Protein AF-A0A6A6JZ37-F1 (afdb_monomer)

Radius of gyration: 22.71 Å; Cα contacts (8 Å, |Δi|>4): 434; chains: 1; bounding box: 53×57×59 Å

Structure (mmCIF, N/CA/C/O backbone):
data_AF-A0A6A6JZ37-F1
#
_entry.id   AF-A0A6A6JZ37-F1
#
loop_
_atom_site.group_PDB
_atom_site.id
_atom_site.type_symbol
_atom_site.label_atom_id
_atom_site.label_alt_id
_atom_site.label_comp_id
_atom_site.label_asym_id
_atom_site.label_entity_id
_atom_site.label_seq_id
_atom_site.pdbx_PDB_ins_code
_atom_site.Cartn_x
_atom_site.Cartn_y
_atom_site.Cartn_z
_atom_site.occupancy
_atom_site.B_iso_or_equiv
_atom_site.auth_seq_id
_atom_site.auth_comp_id
_atom_site.auth_asym_id
_atom_site.auth_atom_id
_atom_site.pdbx_PDB_model_num
ATOM 1 N N . MET A 1 1 ? -9.256 -9.646 25.048 1.00 57.84 1 MET A N 1
ATOM 2 C CA . MET A 1 1 ? -8.822 -10.450 23.879 1.00 57.84 1 MET A CA 1
ATOM 3 C C . MET A 1 1 ? -9.072 -9.602 22.638 1.00 57.84 1 MET A C 1
ATOM 5 O O . MET A 1 1 ? -10.093 -8.925 22.625 1.00 57.84 1 MET A O 1
ATOM 9 N N . ARG A 1 2 ? -8.142 -9.541 21.674 1.00 67.38 2 ARG A N 1
ATOM 10 C CA . ARG A 1 2 ? -8.333 -8.765 20.433 1.00 67.38 2 ARG A CA 1
ATOM 11 C C . ARG A 1 2 ? -8.770 -9.681 19.294 1.00 67.38 2 ARG A C 1
ATOM 13 O O . ARG A 1 2 ? -8.285 -10.811 19.203 1.00 67.38 2 ARG A O 1
ATOM 20 N N . GLU A 1 3 ? -9.662 -9.187 18.454 1.00 76.19 3 GLU A N 1
ATOM 21 C CA . GLU A 1 3 ? -10.299 -9.925 17.363 1.00 76.19 3 GLU A CA 1
ATOM 22 C C . GLU A 1 3 ? -9.736 -9.467 16.017 1.00 76.19 3 GLU A C 1
ATOM 24 O O . GLU A 1 3 ? -9.257 -8.340 15.907 1.00 76.19 3 GLU A O 1
ATOM 29 N N . VAL A 1 4 ? -9.728 -10.363 15.028 1.00 66.69 4 VAL A N 1
ATOM 30 C CA . VAL A 1 4 ? -9.402 -10.039 13.633 1.00 66.69 4 VAL A CA 1
ATOM 31 C C . VAL A 1 4 ? -10.708 -10.034 12.864 1.00 66.69 4 VAL A C 1
ATOM 33 O O . VAL A 1 4 ? -11.404 -11.052 12.847 1.00 66.69 4 VAL A O 1
ATOM 36 N N . GLU A 1 5 ? -11.024 -8.913 12.237 1.00 75.50 5 GLU A N 1
ATOM 37 C CA . GLU A 1 5 ? -12.243 -8.729 11.463 1.00 75.50 5 GLU A CA 1
ATOM 38 C C . GLU A 1 5 ? -11.905 -8.364 10.014 1.00 75.50 5 GLU A C 1
ATOM 40 O O . GLU A 1 5 ? -10.925 -7.667 9.742 1.00 75.50 5 GLU A O 1
ATOM 45 N N . VAL A 1 6 ? -12.699 -8.900 9.088 1.00 64.31 6 VAL A N 1
ATOM 46 C CA . VAL A 1 6 ? -12.564 -8.742 7.638 1.00 64.31 6 VAL A CA 1
ATOM 47 C C . VAL A 1 6 ? -13.911 -8.336 7.077 1.00 64.31 6 VAL A C 1
ATOM 49 O O . VAL A 1 6 ? -14.933 -8.961 7.382 1.00 64.31 6 VAL A O 1
ATOM 52 N N . GLU A 1 7 ? -13.925 -7.294 6.261 1.00 70.56 7 GLU A N 1
ATOM 53 C CA . GLU A 1 7 ? -15.127 -6.898 5.539 1.00 70.56 7 GLU A CA 1
ATOM 54 C C . GLU A 1 7 ? -15.265 -7.632 4.202 1.00 70.56 7 GLU A C 1
ATOM 56 O O . GLU A 1 7 ? -14.286 -8.087 3.615 1.00 70.56 7 GLU A O 1
ATOM 61 N N . LYS A 1 8 ? -16.510 -7.792 3.749 1.00 51.22 8 LYS A N 1
ATOM 62 C CA . LYS A 1 8 ? -16.832 -8.304 2.428 1.00 51.22 8 LYS A CA 1
ATOM 63 C C . LYS A 1 8 ? -18.052 -7.607 1.825 1.00 51.22 8 LYS A C 1
ATOM 65 O O . LYS A 1 8 ? -19.124 -7.563 2.438 1.00 51.22 8 LYS A O 1
ATOM 70 N N . LEU A 1 9 ? -17.926 -7.251 0.548 1.00 41.34 9 LEU A N 1
ATOM 71 C CA . LEU A 1 9 ? -19.006 -6.742 -0.299 1.00 41.34 9 LEU A CA 1
ATOM 72 C C . LEU A 1 9 ? -20.208 -7.702 -0.409 1.00 41.34 9 LEU A C 1
ATOM 74 O O . LEU A 1 9 ? -20.064 -8.915 -0.621 1.00 41.34 9 LEU A O 1
ATOM 78 N N . LYS A 1 10 ? -21.419 -7.133 -0.372 1.00 42.97 10 LYS A N 1
ATOM 79 C CA . LYS A 1 10 ? -22.580 -7.690 -1.081 1.00 42.97 10 LYS A CA 1
ATOM 80 C C . LYS A 1 10 ? -22.538 -7.161 -2.510 1.00 42.97 10 LYS A C 1
ATOM 82 O O . LYS A 1 10 ? -22.498 -5.952 -2.692 1.00 42.97 10 LYS A O 1
ATOM 87 N N . VAL A 1 11 ? -22.585 -8.043 -3.506 1.00 42.50 11 VAL A N 1
ATOM 88 C CA . VAL A 1 11 ? -22.815 -7.612 -4.892 1.00 42.50 11 VAL A CA 1
ATOM 89 C C . VAL A 1 11 ? -24.128 -6.812 -4.913 1.00 42.50 11 VAL A C 1
ATOM 91 O O . VAL A 1 11 ? -25.108 -7.287 -4.327 1.00 42.50 11 VAL A O 1
ATOM 94 N N . PRO A 1 12 ? -24.177 -5.606 -5.506 1.00 39.94 12 PRO A N 1
ATOM 95 C CA . PRO A 1 12 ? -25.428 -4.873 -5.646 1.00 39.94 12 PRO A CA 1
ATOM 96 C C . PRO A 1 12 ? -26.475 -5.756 -6.337 1.00 39.94 12 PRO A C 1
ATOM 98 O O . PRO A 1 12 ? -26.189 -6.355 -7.375 1.00 39.94 12 PRO A O 1
ATOM 101 N N . ASN A 1 13 ? -27.689 -5.830 -5.779 1.00 40.38 13 ASN A N 1
ATOM 102 C CA . ASN A 1 13 ? -28.804 -6.622 -6.331 1.00 40.38 13 ASN A CA 1
ATOM 103 C C . ASN A 1 13 ? -29.207 -6.199 -7.759 1.00 40.38 13 ASN A C 1
ATOM 105 O O . ASN A 1 13 ? -29.963 -6.907 -8.422 1.00 40.38 13 ASN A O 1
ATOM 109 N N . ASP A 1 14 ? -28.690 -5.067 -8.231 1.00 39.25 14 ASP A N 1
ATOM 110 C CA . ASP A 1 14 ? -29.073 -4.422 -9.481 1.00 39.25 14 ASP A CA 1
ATOM 111 C C . ASP A 1 14 ? -28.294 -4.977 -10.690 1.00 39.25 14 ASP A C 1
ATOM 113 O O . ASP A 1 14 ? -28.630 -4.672 -11.832 1.00 39.25 14 ASP A O 1
ATOM 117 N N . MET A 1 15 ? -27.304 -5.856 -10.473 1.00 42.44 15 MET A N 1
ATOM 118 C CA . MET A 1 15 ? -26.651 -6.630 -11.541 1.00 42.44 15 MET A CA 1
ATOM 119 C C . MET A 1 15 ? -27.373 -7.958 -11.826 1.00 42.44 15 MET A C 1
ATOM 121 O O . MET A 1 15 ? -26.751 -9.006 -12.005 1.00 42.44 15 MET A O 1
ATOM 125 N N . GLN A 1 16 ? -28.708 -7.931 -11.908 1.00 38.06 16 GLN A N 1
ATOM 126 C CA . GLN A 1 16 ? -29.446 -9.001 -12.578 1.00 38.06 16 GLN A CA 1
ATOM 127 C C . GLN A 1 16 ? -29.139 -8.946 -14.078 1.00 38.06 16 GLN A C 1
ATOM 129 O O . GLN A 1 16 ? -29.704 -8.137 -14.805 1.00 38.06 16 GLN A O 1
ATOM 134 N N . HIS A 1 17 ? -28.230 -9.818 -14.519 1.00 40.81 17 HIS A N 1
ATOM 135 C CA . HIS A 1 17 ? -28.079 -10.284 -15.900 1.00 40.81 17 HIS A CA 1
ATOM 136 C C . HIS A 1 17 ? -28.282 -9.225 -17.001 1.00 40.81 17 HIS A C 1
ATOM 138 O O . HIS A 1 17 ? -28.998 -9.471 -17.970 1.00 40.81 17 HIS A O 1
ATOM 144 N N . SER A 1 18 ? -27.618 -8.068 -16.928 1.00 37.25 18 SER A N 1
ATOM 145 C CA . SER A 1 18 ? -27.309 -7.375 -18.179 1.00 37.25 18 SER A CA 1
ATOM 146 C C . SER A 1 18 ? -26.158 -8.149 -18.803 1.00 37.25 18 SER A C 1
ATOM 148 O O . SER A 1 18 ? -25.105 -8.267 -18.183 1.00 37.25 18 SER A O 1
ATOM 150 N N . SER A 1 19 ? -26.364 -8.722 -19.983 1.00 39.84 19 SER A N 1
ATOM 151 C CA . SER A 1 19 ? -25.312 -9.303 -20.811 1.00 39.84 19 SER A CA 1
ATOM 152 C C . SER A 1 19 ? -24.239 -8.245 -21.083 1.00 39.84 19 SER A C 1
ATOM 154 O O . SER A 1 19 ? -24.321 -7.513 -22.069 1.00 39.84 19 SER A O 1
ATOM 156 N N . THR A 1 20 ? -23.269 -8.110 -20.182 1.00 43.34 20 THR A N 1
ATOM 157 C CA . THR A 1 20 ? -22.112 -7.241 -20.353 1.00 43.34 20 THR A CA 1
ATOM 158 C C . THR A 1 20 ? -21.268 -7.885 -21.438 1.00 43.34 20 THR A C 1
ATOM 160 O O . THR A 1 20 ? -20.544 -8.850 -21.199 1.00 43.34 20 THR A O 1
ATOM 163 N N . SER A 1 21 ? -21.414 -7.400 -22.670 1.00 43.22 21 SER A N 1
ATOM 164 C CA . SER A 1 21 ? -20.459 -7.695 -23.726 1.00 43.22 21 SER A CA 1
ATOM 165 C C . SER A 1 21 ? -19.085 -7.290 -23.209 1.00 43.22 21 SER A C 1
ATOM 167 O O . SER A 1 21 ? -18.846 -6.118 -22.915 1.00 43.22 21 SER A O 1
ATOM 169 N N . VAL A 1 22 ? -18.189 -8.266 -23.050 1.00 45.12 22 VAL A N 1
ATOM 170 C CA . VAL A 1 22 ? -16.785 -8.000 -22.740 1.00 45.12 22 VAL A CA 1
ATOM 171 C C . VAL A 1 22 ? -16.208 -7.294 -23.961 1.00 45.12 22 VAL A C 1
ATOM 173 O O . VAL A 1 22 ? -15.799 -7.927 -24.932 1.00 45.12 22 VAL A O 1
ATOM 176 N N . HIS A 1 23 ? -16.251 -5.965 -23.958 1.00 51.94 23 HIS A N 1
ATOM 177 C CA . HIS A 1 23 ? -15.556 -5.175 -24.955 1.00 51.94 23 HIS A CA 1
ATOM 178 C C . HIS A 1 23 ? -14.063 -5.296 -24.674 1.00 51.94 23 HIS A C 1
ATOM 180 O O . HIS A 1 23 ? -13.545 -4.769 -23.694 1.00 51.94 23 HIS A O 1
ATOM 186 N N . THR A 1 24 ? -13.371 -6.041 -25.527 1.00 49.97 24 THR A N 1
ATOM 187 C CA . THR A 1 24 ? -11.913 -6.060 -25.550 1.00 49.97 24 THR A CA 1
ATOM 188 C C . THR A 1 24 ? -11.423 -4.783 -26.219 1.00 49.97 24 THR A C 1
ATOM 190 O O . THR A 1 24 ? -11.830 -4.486 -27.343 1.00 49.97 24 THR A O 1
ATOM 193 N N . TYR A 1 25 ? -10.532 -4.053 -25.554 1.00 64.56 25 TYR A N 1
ATOM 194 C CA . TYR A 1 25 ? -9.876 -2.866 -26.099 1.00 64.56 25 TYR A CA 1
ATOM 195 C C . TYR A 1 25 ? -8.435 -3.234 -26.472 1.00 64.56 25 TYR A C 1
ATOM 197 O O . TYR A 1 25 ? -7.564 -3.231 -25.600 1.00 64.56 25 TYR A O 1
ATOM 205 N N . PRO A 1 26 ? -8.164 -3.640 -27.726 1.00 60.09 26 PRO A N 1
ATOM 206 C CA . PRO A 1 26 ? -6.815 -4.010 -28.128 1.00 60.09 26 PRO A CA 1
ATOM 207 C C . PRO A 1 26 ? -5.892 -2.790 -28.053 1.00 60.09 26 PRO A C 1
ATOM 209 O O . PRO A 1 26 ? -6.179 -1.747 -28.636 1.00 60.09 26 PRO A O 1
ATOM 212 N N . ILE A 1 27 ? -4.762 -2.936 -27.362 1.00 63.00 27 ILE A N 1
ATOM 213 C CA . ILE A 1 27 ? -3.668 -1.965 -27.428 1.00 63.00 27 ILE A CA 1
ATOM 214 C C . ILE A 1 27 ? -2.913 -2.240 -28.731 1.00 63.00 27 ILE A C 1
ATOM 216 O O . ILE A 1 27 ? -2.228 -3.256 -28.859 1.00 63.00 27 ILE A O 1
ATOM 220 N N . THR A 1 28 ? -3.080 -1.365 -29.719 1.00 61.44 28 THR A N 1
ATOM 221 C CA . THR A 1 28 ? -2.408 -1.466 -31.019 1.00 61.44 28 THR A CA 1
ATOM 222 C C . THR A 1 28 ? -1.049 -0.776 -30.982 1.00 61.44 28 THR A C 1
ATOM 224 O O . THR A 1 28 ? -0.870 0.225 -30.297 1.00 61.44 28 THR A O 1
ATOM 227 N N . THR A 1 29 ? -0.093 -1.263 -31.772 1.00 57.53 29 THR A N 1
ATOM 228 C CA . THR A 1 29 ? 1.190 -0.573 -32.006 1.00 57.53 29 THR A CA 1
ATOM 229 C C . THR A 1 29 ? 1.086 0.540 -33.051 1.00 57.53 29 THR A C 1
ATOM 231 O O . THR A 1 29 ? 2.087 1.176 -33.368 1.00 57.53 29 THR A O 1
ATOM 234 N N . GLU A 1 30 ? -0.098 0.749 -33.629 1.00 60.38 30 GLU A N 1
ATOM 235 C CA . GLU A 1 30 ? -0.353 1.846 -34.557 1.00 60.38 30 GLU A CA 1
ATOM 236 C C . GLU A 1 30 ? -0.380 3.175 -33.799 1.00 60.38 30 GLU A C 1
ATOM 238 O O . GLU A 1 30 ? -1.055 3.321 -32.780 1.00 60.38 30 GLU A O 1
ATOM 243 N N . THR A 1 31 ? 0.372 4.152 -34.299 1.00 56.28 31 THR A N 1
ATOM 244 C CA . THR A 1 31 ? 0.391 5.512 -33.763 1.00 56.28 31 THR A CA 1
ATOM 245 C C . THR A 1 31 ? -0.964 6.180 -33.978 1.00 56.28 31 THR A C 1
ATOM 247 O O . THR A 1 31 ? -1.396 6.369 -35.114 1.00 56.28 31 THR A O 1
ATOM 250 N N . SER A 1 32 ? -1.616 6.558 -32.877 1.00 63.09 32 SER A N 1
ATOM 251 C CA . SER A 1 32 ? -2.786 7.440 -32.870 1.00 63.09 32 SER A CA 1
ATOM 252 C C . SER A 1 32 ? -2.470 8.770 -33.568 1.00 63.09 32 SER A C 1
ATOM 254 O O . SER A 1 32 ? -1.401 9.339 -33.368 1.00 63.09 32 SER A O 1
ATOM 256 N N . ASN A 1 33 ? -3.426 9.299 -34.341 1.00 65.62 33 ASN A N 1
ATOM 257 C CA . ASN A 1 33 ? -3.343 10.648 -34.921 1.00 65.62 33 ASN A CA 1
ATOM 258 C C . ASN A 1 33 ? -3.549 11.775 -33.890 1.00 65.62 33 ASN A C 1
ATOM 260 O O . ASN A 1 33 ? -3.353 12.940 -34.225 1.00 65.62 33 ASN A O 1
ATOM 264 N N . MET A 1 34 ? -3.995 11.459 -32.671 1.00 68.44 34 MET A N 1
ATOM 265 C CA . MET A 1 34 ? -4.044 12.420 -31.564 1.00 68.44 34 MET A CA 1
ATOM 266 C C . MET A 1 34 ? -2.737 12.362 -30.780 1.00 68.44 34 MET A C 1
ATOM 268 O O . MET A 1 34 ? -2.334 11.275 -30.355 1.00 68.44 34 MET A O 1
ATOM 272 N N . ASP A 1 35 ? -2.120 13.526 -30.579 1.00 80.38 35 ASP A N 1
ATOM 273 C CA . ASP A 1 35 ? -0.995 13.694 -29.663 1.00 80.38 35 ASP A CA 1
ATOM 274 C C . ASP A 1 35 ? -1.447 13.652 -28.189 1.00 80.38 35 ASP A C 1
ATOM 276 O O . ASP A 1 35 ? -2.641 13.637 -27.866 1.00 80.38 35 ASP A O 1
ATOM 280 N N . GLU A 1 36 ? -0.469 13.568 -27.287 1.00 75.25 36 GLU A N 1
ATOM 281 C CA . GLU A 1 36 ? -0.684 13.461 -25.842 1.00 75.25 36 GLU A CA 1
ATOM 282 C C . GLU A 1 36 ? -1.518 14.624 -25.291 1.00 75.25 36 GLU A C 1
ATOM 284 O O . GLU A 1 36 ? -2.496 14.395 -24.578 1.00 75.25 36 GLU A O 1
ATOM 289 N N . PHE A 1 37 ? -1.189 15.859 -25.679 1.00 76.19 37 PHE A N 1
ATOM 290 C CA . PHE A 1 37 ? -1.890 17.058 -25.222 1.00 76.19 37 PHE A CA 1
ATOM 291 C C . PHE A 1 37 ? -3.363 17.039 -25.633 1.00 76.19 37 PHE A C 1
ATOM 293 O O . PHE A 1 37 ? -4.238 17.317 -24.813 1.00 76.19 37 PHE A O 1
ATOM 300 N N . ALA A 1 38 ? -3.669 16.629 -26.867 1.00 77.31 38 ALA A N 1
ATOM 301 C CA . ALA A 1 38 ? -5.044 16.463 -27.318 1.00 77.31 38 ALA A CA 1
ATOM 302 C C . ALA A 1 38 ? -5.797 15.393 -26.508 1.00 77.31 38 ALA A C 1
ATOM 304 O O . ALA A 1 38 ? -6.992 15.551 -26.241 1.00 77.31 38 ALA A O 1
ATOM 305 N N . CYS A 1 39 ? -5.120 14.320 -26.087 1.00 77.00 39 CYS A N 1
ATOM 306 C CA . CYS A 1 39 ? -5.716 13.291 -25.234 1.00 77.00 39 CYS A CA 1
ATOM 307 C C . CYS A 1 39 ? -5.990 13.813 -23.817 1.00 77.00 39 CYS A C 1
ATOM 309 O O . CYS A 1 39 ? -7.079 13.575 -23.285 1.00 77.00 39 CYS A O 1
ATOM 311 N N . ILE A 1 40 ? -5.045 14.557 -23.233 1.00 76.50 40 ILE A N 1
ATOM 312 C CA . ILE A 1 40 ? -5.200 15.189 -21.918 1.00 76.50 40 ILE A CA 1
ATOM 313 C C . ILE A 1 40 ? -6.388 16.149 -21.938 1.00 76.50 40 ILE A C 1
ATOM 315 O O . ILE A 1 40 ? -7.308 15.996 -21.136 1.00 76.50 40 ILE A O 1
ATOM 319 N N . GLU A 1 41 ? -6.424 17.081 -22.889 1.00 80.25 41 GLU A N 1
ATOM 320 C CA . GLU A 1 41 ? -7.497 18.073 -22.997 1.00 80.25 41 GLU A CA 1
ATOM 321 C C . GLU A 1 41 ? -8.872 17.428 -23.179 1.00 80.25 41 GLU A C 1
ATOM 323 O O . GLU A 1 41 ? -9.855 17.828 -22.552 1.00 80.25 41 GLU A O 1
ATOM 328 N N . ARG A 1 42 ? -8.954 16.400 -24.027 1.00 83.19 42 ARG A N 1
ATOM 329 C CA . ARG A 1 42 ? -10.234 15.792 -24.389 1.00 83.19 42 ARG A CA 1
ATOM 330 C C . ARG A 1 42 ? -10.775 14.829 -23.338 1.00 83.19 42 ARG A C 1
ATOM 332 O O . ARG A 1 42 ? -11.992 14.770 -23.165 1.00 83.19 42 ARG A O 1
ATOM 339 N N . TYR A 1 43 ? -9.911 14.048 -22.692 1.00 80.62 43 TYR A N 1
ATOM 340 C CA . TYR A 1 43 ? -10.335 12.917 -21.859 1.00 80.62 43 TYR A CA 1
ATOM 341 C C . TYR A 1 43 ? -9.926 13.035 -20.389 1.00 80.62 43 TYR A C 1
ATOM 343 O O . TYR A 1 43 ? -10.632 12.495 -19.540 1.00 80.62 43 TYR A O 1
ATOM 351 N N . ILE A 1 44 ? -8.836 13.741 -20.070 1.00 79.81 44 ILE A N 1
ATOM 352 C CA . ILE A 1 44 ? -8.299 13.821 -18.702 1.00 79.81 44 ILE A CA 1
ATOM 353 C C . ILE A 1 44 ? -8.720 15.116 -18.000 1.00 79.81 44 ILE A C 1
ATOM 355 O O . ILE A 1 44 ? -9.238 15.055 -16.886 1.00 79.81 44 ILE A O 1
ATOM 359 N N . ARG A 1 45 ? -8.586 16.284 -18.648 1.00 79.00 45 ARG A N 1
ATOM 360 C CA . ARG A 1 45 ? -8.965 17.591 -18.074 1.00 79.00 45 ARG A CA 1
ATOM 361 C C . ARG A 1 45 ? -10.421 17.626 -17.566 1.00 79.00 45 ARG A C 1
ATOM 363 O O . ARG A 1 45 ? -10.640 18.170 -16.484 1.00 79.00 45 ARG A O 1
ATOM 370 N N . PRO A 1 46 ? -11.418 16.994 -18.227 1.00 85.38 46 PRO A N 1
ATOM 371 C CA . PRO A 1 46 ? -12.791 16.937 -17.712 1.00 85.38 46 PRO A CA 1
ATOM 372 C C . PRO A 1 46 ? -12.974 16.169 -16.390 1.00 85.38 46 PRO A C 1
ATOM 374 O O . PRO A 1 46 ? -14.029 16.289 -15.770 1.00 85.38 46 PRO A O 1
ATOM 377 N N . LEU A 1 47 ? -11.986 15.381 -15.946 1.00 81.44 47 LEU A N 1
ATOM 378 C CA . LEU A 1 47 ? -12.034 14.665 -14.664 1.00 81.44 47 LEU A CA 1
ATOM 379 C C . LEU A 1 47 ? -11.742 15.584 -13.462 1.00 81.44 47 LEU A C 1
ATOM 381 O O . LEU A 1 47 ? -12.030 15.218 -12.319 1.00 81.44 47 LEU A O 1
ATOM 385 N N . MET A 1 48 ? -11.180 16.775 -13.700 1.00 78.56 48 MET A N 1
ATOM 386 C CA . MET A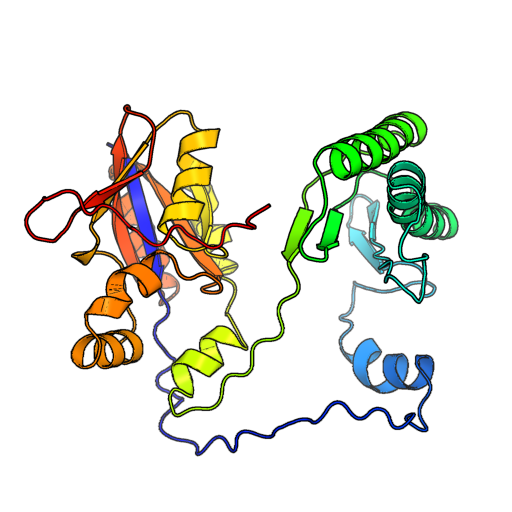 1 48 ? -10.822 17.734 -12.655 1.00 78.56 48 MET A CA 1
ATOM 387 C C . MET A 1 48 ? -12.073 18.349 -12.008 1.00 78.56 48 MET A C 1
ATOM 389 O O . MET A 1 48 ? -13.000 18.790 -12.688 1.00 78.56 48 MET A O 1
ATOM 393 N N . ARG A 1 49 ? -12.095 18.415 -10.670 1.00 70.88 49 ARG A N 1
ATOM 394 C CA . ARG A 1 49 ? -13.186 19.025 -9.888 1.00 70.88 49 ARG A CA 1
ATOM 395 C C . ARG A 1 49 ? -12.762 20.385 -9.335 1.00 70.88 49 ARG A C 1
ATOM 397 O O . ARG A 1 49 ? -11.608 20.580 -8.972 1.00 70.88 49 ARG A O 1
ATOM 404 N N . SER A 1 50 ? -13.710 21.313 -9.206 1.00 65.44 50 SER A N 1
ATOM 405 C CA . SER A 1 50 ? -13.472 22.653 -8.650 1.00 65.44 50 SER A CA 1
ATOM 406 C C . SER A 1 50 ? -12.765 22.606 -7.286 1.00 65.44 50 SER A C 1
ATOM 408 O O . SER A 1 50 ? -13.200 21.869 -6.402 1.00 65.44 50 SER A O 1
ATOM 410 N N . GLY A 1 51 ? -11.716 23.417 -7.106 1.00 58.66 51 GLY A N 1
ATOM 411 C CA . GLY A 1 51 ? -10.883 23.441 -5.890 1.00 58.66 51 GLY A CA 1
ATOM 412 C C . GLY A 1 51 ? -9.612 22.585 -5.973 1.00 58.66 51 GLY A C 1
ATOM 413 O O . GLY A 1 51 ? -8.740 22.716 -5.115 1.00 58.66 51 GLY A O 1
ATOM 414 N N . PHE A 1 52 ? -9.487 21.779 -7.030 1.00 59.88 52 PHE A N 1
ATOM 415 C CA . PHE A 1 52 ? -8.299 21.013 -7.393 1.00 59.88 52 PHE A CA 1
ATOM 416 C C . PHE A 1 52 ? -7.893 21.411 -8.814 1.00 59.88 52 PHE A C 1
ATOM 418 O O . PHE A 1 52 ? -8.727 21.400 -9.720 1.00 59.88 52 PHE A O 1
ATOM 425 N N . GLY A 1 53 ? -6.638 21.807 -9.019 1.00 59.50 53 GLY A N 1
ATOM 426 C CA . GLY A 1 53 ? -6.201 22.292 -10.327 1.00 59.50 53 GLY A CA 1
ATOM 427 C C . GLY A 1 53 ? -4.697 22.232 -10.527 1.00 59.50 53 GLY A C 1
ATOM 428 O O . GLY A 1 53 ? -3.947 22.437 -9.576 1.00 59.50 53 GLY A O 1
ATOM 429 N N . THR A 1 54 ? -4.262 21.974 -11.758 1.00 60.59 54 THR A N 1
ATOM 430 C CA . THR A 1 54 ? -2.920 22.339 -12.205 1.00 60.59 54 THR A CA 1
ATOM 431 C C . THR A 1 54 ? -2.961 23.834 -12.515 1.00 60.59 54 THR A C 1
ATOM 433 O O . THR A 1 54 ? -3.751 24.273 -13.347 1.00 60.59 54 THR A O 1
ATOM 436 N N . GLU A 1 55 ? -2.204 24.661 -11.785 1.00 53.62 55 GLU A N 1
ATOM 437 C CA . GLU A 1 55 ? -2.154 26.093 -12.126 1.00 53.62 55 GLU A CA 1
ATOM 438 C C . GLU A 1 55 ? -1.373 26.309 -13.434 1.00 53.62 55 GLU A C 1
ATOM 440 O O . GLU A 1 55 ? -1.697 27.256 -14.137 1.00 53.62 55 GLU A O 1
ATOM 445 N N . ASN A 1 56 ? -0.437 25.408 -13.790 1.00 55.34 56 ASN A N 1
ATOM 446 C CA . ASN A 1 56 ? 0.414 25.476 -14.991 1.00 55.34 56 ASN A CA 1
ATOM 447 C C . ASN A 1 56 ? 0.924 24.087 -15.477 1.00 55.34 56 ASN A C 1
ATOM 449 O O . ASN A 1 56 ? 2.083 23.963 -15.836 1.00 55.34 56 ASN A O 1
ATOM 453 N N . ASP A 1 57 ? 0.094 23.038 -15.450 1.00 61.28 57 ASP A N 1
ATOM 454 C CA . ASP A 1 57 ? 0.409 21.647 -15.880 1.00 61.28 57 ASP A CA 1
ATOM 455 C C . ASP A 1 57 ? 1.510 20.868 -15.119 1.00 61.28 57 ASP A C 1
ATOM 457 O O . ASP A 1 57 ? 1.411 19.647 -15.046 1.00 61.28 57 ASP A O 1
ATOM 461 N N . ASP A 1 58 ? 2.468 21.526 -14.461 1.00 62.88 58 ASP A N 1
ATOM 462 C CA . ASP A 1 58 ? 3.620 20.848 -13.831 1.00 62.88 58 ASP A CA 1
ATOM 463 C C . ASP A 1 58 ? 3.288 20.135 -12.505 1.00 62.88 58 ASP A C 1
ATOM 465 O O . ASP A 1 58 ? 3.928 19.160 -12.120 1.00 62.88 58 ASP A O 1
ATOM 469 N N . ALA A 1 59 ? 2.287 20.616 -11.760 1.00 68.94 59 ALA A N 1
ATOM 470 C CA . ALA A 1 59 ? 1.844 19.980 -10.520 1.00 68.94 59 ALA A CA 1
ATOM 471 C C . ALA A 1 59 ? 0.402 20.357 -10.157 1.00 68.94 59 ALA A C 1
ATOM 473 O O . ALA A 1 59 ? -0.093 21.443 -10.475 1.00 68.94 59 ALA A O 1
ATOM 474 N N . GLY A 1 60 ? -0.272 19.473 -9.425 1.00 77.81 60 GLY A N 1
ATOM 475 C CA . GLY A 1 60 ? -1.587 19.717 -8.845 1.00 77.81 60 GLY A CA 1
ATOM 476 C C . GLY A 1 60 ? -1.503 20.540 -7.559 1.00 77.81 60 GLY A C 1
ATOM 477 O O . GLY A 1 60 ? -0.719 20.239 -6.662 1.00 77.81 60 GLY A O 1
ATOM 478 N N . LYS A 1 61 ? -2.357 21.556 -7.433 1.00 80.56 61 LYS A N 1
ATOM 479 C CA . LYS A 1 61 ? -2.510 22.379 -6.230 1.00 80.56 61 LYS A CA 1
ATOM 480 C C . LYS A 1 61 ? -3.793 22.030 -5.486 1.00 80.56 61 LYS A C 1
ATOM 482 O O . LYS A 1 61 ? -4.882 22.000 -6.062 1.00 80.56 61 LYS A O 1
ATOM 487 N N . ILE A 1 62 ? -3.660 21.834 -4.178 1.00 81.75 62 ILE A N 1
ATOM 488 C CA . ILE A 1 62 ? -4.756 21.619 -3.234 1.00 81.75 62 ILE A CA 1
ATOM 489 C C . ILE A 1 62 ? -4.811 22.828 -2.304 1.00 81.75 62 ILE A C 1
ATOM 491 O O . ILE A 1 62 ? -3.914 23.031 -1.482 1.00 81.75 62 ILE A O 1
ATOM 495 N N . SER A 1 63 ? -5.861 23.638 -2.431 1.00 80.31 63 SER A N 1
ATOM 496 C CA . SER A 1 63 ? -6.049 24.823 -1.587 1.00 80.31 63 SER A CA 1
ATOM 497 C C . SER A 1 63 ? -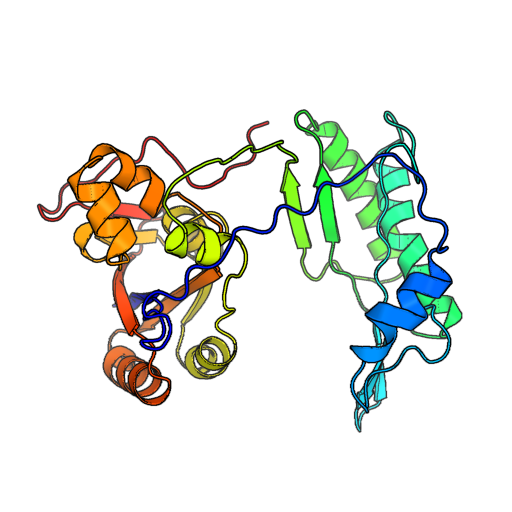6.689 24.454 -0.246 1.00 80.31 63 SER A C 1
ATOM 499 O O . SER A 1 63 ? -7.700 23.756 -0.203 1.00 80.31 63 SER A O 1
ATOM 501 N N . SER A 1 64 ? -6.132 24.962 0.852 1.00 79.00 64 SER A N 1
ATOM 502 C CA . SER A 1 64 ? -6.663 24.836 2.212 1.00 79.00 64 SER A CA 1
ATOM 503 C C . SER A 1 64 ? -6.652 26.207 2.908 1.00 79.00 64 SER A C 1
ATOM 505 O O . SER A 1 64 ? -5.820 27.055 2.576 1.00 79.00 64 SER A O 1
ATOM 507 N N . PRO A 1 65 ? -7.530 26.461 3.900 1.00 79.31 65 PRO A N 1
ATOM 508 C CA . PRO A 1 65 ? -7.487 27.693 4.694 1.00 79.31 65 PRO A CA 1
ATOM 509 C C . PRO A 1 65 ? -6.123 27.985 5.343 1.00 79.31 65 PRO A C 1
ATOM 511 O O . PRO A 1 65 ? -5.809 29.140 5.608 1.00 79.31 65 PRO A O 1
ATOM 514 N N . ASN A 1 66 ? -5.308 26.949 5.574 1.00 82.50 66 ASN A N 1
ATOM 515 C CA . ASN A 1 66 ? -4.003 27.051 6.234 1.00 82.50 66 ASN A CA 1
ATOM 516 C C . ASN A 1 66 ? -2.811 27.079 5.257 1.00 82.50 66 ASN A C 1
ATOM 518 O O . ASN A 1 66 ? -1.667 26.970 5.694 1.00 82.50 66 ASN A O 1
ATOM 522 N N . GLY A 1 67 ? -3.056 27.182 3.948 1.00 80.69 67 GLY A N 1
ATOM 523 C CA . GLY A 1 67 ? -2.018 27.148 2.916 1.00 80.69 67 GLY A CA 1
ATOM 524 C C . GLY A 1 67 ? -2.384 26.238 1.746 1.00 80.69 67 GLY A C 1
ATOM 525 O O . GLY A 1 67 ? -3.471 25.672 1.692 1.00 80.69 67 GLY A O 1
ATOM 526 N N . SER A 1 68 ? -1.483 26.104 0.777 1.00 83.69 68 SER A N 1
ATOM 527 C CA . SER A 1 68 ? -1.674 25.211 -0.372 1.00 83.69 68 SER A CA 1
ATOM 528 C C . SER A 1 68 ? -0.678 24.059 -0.329 1.00 83.69 68 SER A C 1
ATOM 530 O O . SER A 1 68 ? 0.486 24.270 0.003 1.00 83.69 68 SER A O 1
ATOM 532 N N . PHE A 1 69 ? -1.127 22.861 -0.697 1.00 87.44 69 PHE A N 1
ATOM 533 C CA . PHE A 1 69 ? -0.247 21.726 -0.967 1.00 87.44 69 PHE A CA 1
ATOM 534 C C . PHE A 1 69 ? -0.050 21.589 -2.471 1.00 87.44 69 PHE A C 1
ATOM 536 O O . PHE A 1 69 ? -1.010 21.731 -3.228 1.00 87.44 69 PHE A O 1
ATOM 543 N N . ILE A 1 70 ? 1.182 21.306 -2.886 1.00 88.62 70 ILE A N 1
ATOM 544 C CA . ILE A 1 70 ? 1.530 21.008 -4.275 1.00 88.62 70 ILE A CA 1
ATOM 545 C C . ILE A 1 70 ? 1.888 19.526 -4.363 1.00 88.62 70 ILE A C 1
ATOM 547 O O . ILE A 1 70 ? 2.646 19.021 -3.534 1.00 88.62 70 ILE A O 1
ATOM 551 N N . VAL A 1 71 ? 1.310 18.834 -5.339 1.00 89.69 71 VAL A N 1
ATOM 552 C CA . VAL A 1 71 ? 1.478 17.401 -5.582 1.00 89.69 71 VAL A CA 1
ATOM 553 C C . VAL A 1 71 ? 1.888 17.215 -7.036 1.00 89.69 71 VAL A C 1
ATOM 555 O O . VAL A 1 71 ? 1.172 17.652 -7.930 1.00 89.69 71 VAL A O 1
ATOM 558 N N . THR A 1 72 ? 3.012 16.549 -7.271 1.00 90.00 72 THR A N 1
ATOM 559 C CA . THR A 1 72 ? 3.441 16.100 -8.602 1.00 90.00 72 THR A CA 1
ATOM 560 C C . THR A 1 72 ? 3.669 14.590 -8.576 1.00 90.00 72 THR A C 1
ATOM 562 O O . THR A 1 72 ? 3.872 14.008 -7.503 1.00 90.00 72 THR A O 1
ATOM 565 N N . GLN A 1 73 ? 3.602 13.965 -9.746 1.00 90.38 73 GLN A N 1
ATOM 566 C CA . GLN A 1 73 ? 3.996 12.584 -9.935 1.00 90.38 73 GLN A CA 1
ATOM 567 C C . GLN A 1 73 ? 4.585 12.390 -11.329 1.00 90.38 73 GLN A C 1
ATOM 569 O O . GLN A 1 73 ? 3.873 12.451 -12.326 1.00 90.38 73 GLN A O 1
ATOM 574 N N . ASP A 1 74 ? 5.853 12.002 -11.348 1.00 89.31 74 ASP A N 1
ATOM 575 C CA . ASP A 1 74 ? 6.596 11.649 -12.547 1.00 89.31 74 ASP A CA 1
ATOM 576 C C . ASP A 1 74 ? 6.964 10.159 -12.551 1.00 89.31 74 ASP A C 1
ATOM 578 O O . ASP A 1 74 ? 7.373 9.596 -11.527 1.00 89.31 74 ASP A O 1
ATOM 582 N N . ILE A 1 75 ? 6.843 9.506 -13.712 1.00 89.12 75 ILE A N 1
ATOM 583 C CA . ILE A 1 75 ? 7.131 8.073 -13.885 1.00 89.12 75 ILE A CA 1
ATOM 584 C C . ILE A 1 75 ? 8.343 7.887 -14.799 1.00 89.12 75 ILE A C 1
ATOM 586 O O . ILE A 1 75 ? 8.348 8.306 -15.952 1.00 89.12 75 ILE A O 1
ATOM 590 N N . LEU A 1 76 ? 9.353 7.155 -14.318 1.00 84.19 76 LEU A N 1
ATOM 591 C CA . LEU A 1 76 ? 10.484 6.731 -15.142 1.00 84.19 76 LEU A CA 1
ATOM 592 C C . LEU A 1 76 ? 10.268 5.313 -15.676 1.00 84.19 76 LEU A C 1
ATOM 594 O O . LEU A 1 76 ? 10.080 4.363 -14.919 1.00 84.19 76 LEU A O 1
ATOM 598 N N . VAL A 1 77 ? 10.369 5.172 -16.995 1.00 84.88 77 VAL A N 1
ATOM 599 C CA . VAL A 1 77 ? 10.154 3.914 -17.731 1.00 84.88 77 VAL A CA 1
ATOM 600 C C . VAL A 1 77 ? 11.453 3.481 -18.405 1.00 84.88 77 VAL A C 1
ATOM 602 O O . VAL A 1 77 ? 12.083 4.280 -19.104 1.00 84.88 77 VAL A O 1
ATOM 605 N N . GLU A 1 78 ? 11.860 2.227 -18.200 1.00 82.69 78 GLU A N 1
ATOM 606 C CA . GLU A 1 78 ? 13.045 1.647 -18.841 1.00 82.69 78 GLU A CA 1
ATOM 607 C C . GLU A 1 78 ? 12.898 1.656 -20.370 1.00 82.69 78 GLU A C 1
ATOM 609 O O . GLU A 1 78 ? 11.827 1.384 -20.905 1.00 82.69 78 GLU A O 1
ATOM 614 N N . GLY A 1 79 ? 13.970 1.997 -21.084 1.00 79.75 79 GLY A N 1
ATOM 615 C CA . GLY A 1 79 ? 13.979 2.108 -22.545 1.00 79.75 79 GLY A CA 1
ATOM 616 C C . GLY A 1 79 ? 13.408 3.424 -23.082 1.00 79.75 79 GLY A C 1
ATOM 617 O O . GLY A 1 79 ? 13.635 3.734 -24.247 1.00 79.75 79 GLY A O 1
ATOM 618 N N . ILE A 1 80 ? 12.740 4.217 -22.236 1.00 83.00 80 ILE A N 1
ATOM 619 C CA . ILE A 1 80 ? 12.241 5.560 -22.570 1.00 83.00 80 ILE A CA 1
ATOM 620 C C . ILE A 1 80 ? 13.044 6.625 -21.817 1.00 83.00 80 ILE A C 1
ATOM 622 O O . ILE A 1 80 ? 13.681 7.484 -22.417 1.00 83.00 80 ILE A O 1
ATOM 626 N N . HIS A 1 81 ? 13.065 6.536 -20.486 1.00 86.81 81 HIS A N 1
ATOM 627 C CA . HIS A 1 81 ? 13.643 7.555 -19.607 1.00 86.81 81 HIS A CA 1
ATOM 628 C C . HIS A 1 81 ? 15.027 7.180 -19.066 1.00 86.81 81 HIS A C 1
ATOM 630 O O . HIS A 1 81 ? 15.791 8.051 -18.638 1.00 86.81 81 HIS A O 1
ATOM 636 N N . PHE A 1 82 ? 15.358 5.890 -19.043 1.00 82.44 82 PHE A N 1
ATOM 637 C CA . PHE A 1 82 ? 16.664 5.374 -18.637 1.00 82.44 82 PHE A CA 1
ATOM 638 C C . PHE A 1 82 ? 16.976 4.067 -19.375 1.00 82.44 82 PHE A C 1
ATOM 640 O O . PHE A 1 82 ? 16.082 3.420 -19.914 1.00 82.44 82 PHE A O 1
ATOM 647 N N . LEU A 1 83 ? 18.252 3.681 -19.419 1.00 84.56 83 LEU A N 1
ATOM 648 C CA . LEU A 1 83 ? 18.713 2.498 -20.153 1.00 84.56 83 LEU A CA 1
ATOM 649 C C . LEU A 1 83 ? 18.703 1.225 -19.279 1.00 84.56 83 LEU A C 1
ATOM 651 O O . LEU A 1 83 ? 18.973 1.357 -18.081 1.00 84.56 83 LEU A O 1
ATOM 655 N N . PRO A 1 84 ? 18.545 0.013 -19.860 1.00 71.06 84 PRO A N 1
ATOM 656 C CA . PRO A 1 84 ? 18.472 -1.281 -19.149 1.00 71.06 84 PRO A CA 1
ATOM 657 C C . PRO A 1 84 ? 19.654 -1.713 -18.254 1.00 71.06 84 PRO A C 1
ATOM 659 O O . PRO A 1 84 ? 19.672 -2.830 -17.763 1.00 71.06 84 PRO A O 1
ATOM 662 N N . ASN A 1 85 ? 20.659 -0.868 -18.021 1.00 80.62 85 ASN A N 1
ATOM 663 C CA . ASN A 1 85 ? 21.782 -1.128 -17.104 1.00 80.62 85 ASN A CA 1
ATOM 664 C C . A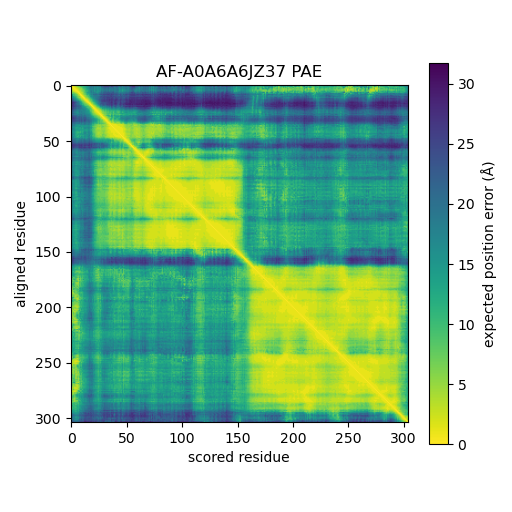SN A 1 85 ? 22.212 0.153 -16.372 1.00 80.62 85 ASN A C 1
ATOM 666 O O . ASN A 1 85 ? 23.377 0.341 -16.020 1.00 80.62 85 ASN A O 1
ATOM 670 N N . SER A 1 86 ? 21.280 1.095 -16.227 1.00 85.50 86 SER A N 1
ATOM 671 C CA . SER A 1 86 ? 21.551 2.374 -15.581 1.00 85.50 86 SER A CA 1
ATOM 672 C C . SER A 1 86 ? 21.959 2.156 -14.123 1.00 85.50 86 SER A C 1
ATOM 674 O O . SER A 1 86 ? 21.415 1.288 -13.441 1.00 85.50 86 SER A O 1
ATOM 676 N N . ASN A 1 87 ? 22.916 2.954 -13.638 1.00 90.94 87 ASN A N 1
ATOM 677 C CA . ASN A 1 87 ? 23.377 2.866 -12.255 1.00 90.94 87 ASN A CA 1
ATOM 678 C C . ASN A 1 87 ? 22.185 3.080 -11.290 1.00 90.94 87 ASN A C 1
ATOM 680 O O . ASN A 1 87 ? 21.521 4.117 -11.400 1.00 90.94 87 ASN A O 1
ATOM 684 N N . PRO A 1 88 ? 21.921 2.161 -10.341 1.00 92.88 88 PRO A N 1
ATOM 685 C CA . PRO A 1 88 ? 20.721 2.228 -9.506 1.00 92.88 88 PRO A CA 1
ATOM 686 C C . PRO A 1 88 ? 20.678 3.467 -8.610 1.00 92.88 88 PRO A C 1
ATOM 688 O O . PRO A 1 88 ? 19.616 4.063 -8.446 1.00 92.88 88 PRO A O 1
ATOM 691 N N . ALA A 1 89 ? 21.824 3.909 -8.084 1.00 92.69 89 ALA A N 1
ATOM 692 C CA . ALA A 1 89 ? 21.910 5.114 -7.263 1.00 92.69 89 ALA A CA 1
ATOM 693 C C . ALA A 1 89 ? 21.580 6.375 -8.077 1.00 92.69 89 ALA A C 1
ATOM 695 O O . ALA A 1 89 ? 20.858 7.254 -7.607 1.00 92.69 89 ALA A O 1
ATOM 696 N N . LEU A 1 90 ? 22.066 6.462 -9.320 1.00 90.94 90 LEU A N 1
ATOM 697 C CA . LEU A 1 90 ? 21.728 7.574 -10.215 1.00 90.94 90 LEU A CA 1
ATOM 698 C C . LEU A 1 90 ? 20.263 7.528 -10.657 1.00 90.94 90 LEU A C 1
ATOM 700 O O . LEU A 1 90 ? 19.632 8.577 -10.762 1.00 90.94 90 LEU A O 1
ATOM 704 N N . LEU A 1 91 ? 19.714 6.332 -10.883 1.00 92.38 91 LEU A N 1
ATOM 705 C CA . LEU A 1 91 ? 18.303 6.153 -11.217 1.00 92.38 91 LEU A CA 1
ATOM 706 C C . LEU A 1 91 ? 17.393 6.594 -10.064 1.00 92.38 91 LEU A C 1
ATOM 708 O O . LEU A 1 91 ? 16.445 7.333 -10.302 1.00 92.38 91 LEU A O 1
ATOM 712 N N . ALA A 1 92 ? 17.714 6.206 -8.828 1.00 93.56 92 ALA A N 1
ATOM 713 C CA . ALA A 1 92 ? 17.027 6.659 -7.619 1.00 93.56 92 ALA A CA 1
ATOM 714 C C . ALA A 1 92 ? 16.994 8.187 -7.507 1.00 93.56 92 ALA A C 1
ATOM 716 O O . ALA A 1 92 ? 15.928 8.782 -7.348 1.00 93.56 92 ALA A O 1
ATOM 717 N N . LYS A 1 93 ? 18.161 8.826 -7.650 1.00 95.44 93 LYS A N 1
ATOM 718 C CA . LYS A 1 93 ? 18.273 10.289 -7.638 1.00 95.44 93 LYS A CA 1
ATOM 719 C C . LYS A 1 93 ? 17.463 10.918 -8.760 1.00 95.44 93 LYS A C 1
ATOM 721 O O . LYS A 1 93 ? 16.749 11.882 -8.526 1.00 95.44 93 LYS A O 1
ATOM 726 N N . LYS A 1 94 ? 17.530 10.367 -9.976 1.00 95.75 94 LYS A N 1
ATOM 727 C CA . LYS A 1 94 ? 16.736 10.862 -11.104 1.00 95.75 94 LYS A CA 1
ATOM 728 C C . LYS A 1 94 ? 15.239 10.766 -10.802 1.00 95.75 94 LYS A C 1
ATOM 730 O O . LYS A 1 94 ? 14.553 11.758 -10.992 1.00 95.75 94 LYS A O 1
ATOM 735 N N . ALA A 1 95 ? 14.760 9.630 -10.289 1.00 93.44 95 ALA A N 1
ATOM 736 C CA . ALA A 1 95 ? 13.348 9.407 -9.968 1.00 93.44 95 ALA A CA 1
ATOM 737 C C . ALA A 1 95 ? 12.804 10.434 -8.963 1.00 93.44 95 ALA A C 1
ATOM 739 O O . ALA A 1 95 ? 11.706 10.953 -9.145 1.00 93.44 95 ALA A O 1
ATOM 740 N N . LEU A 1 96 ? 13.587 10.775 -7.937 1.00 95.06 96 LEU A N 1
ATOM 741 C CA . LEU A 1 96 ? 13.201 11.805 -6.975 1.00 95.06 96 LEU A CA 1
ATOM 742 C C . LEU A 1 96 ? 13.341 13.218 -7.561 1.00 95.06 96 LEU A C 1
ATOM 744 O O . LEU A 1 96 ? 12.425 14.026 -7.458 1.00 95.06 96 LEU A O 1
ATOM 748 N N . ARG A 1 97 ? 14.475 13.531 -8.192 1.00 96.94 97 ARG A N 1
ATOM 749 C CA . ARG A 1 97 ? 14.807 14.899 -8.616 1.00 96.94 97 ARG A CA 1
ATOM 750 C C . ARG A 1 97 ? 13.926 15.442 -9.733 1.00 96.94 97 ARG A C 1
ATOM 752 O O . ARG A 1 97 ? 13.741 16.651 -9.758 1.00 96.94 97 ARG A O 1
ATOM 759 N N . VAL A 1 98 ? 13.400 14.601 -10.627 1.00 92.88 98 VAL A N 1
ATOM 760 C CA . VAL A 1 98 ? 12.444 15.071 -11.649 1.00 92.88 98 VAL A CA 1
ATOM 761 C C . VAL A 1 98 ? 11.174 15.617 -10.986 1.00 92.88 98 VAL A C 1
ATOM 763 O O . VAL A 1 98 ? 10.843 16.773 -11.195 1.00 92.88 98 VAL A O 1
ATOM 766 N N . ASN A 1 99 ? 10.618 14.896 -10.006 1.00 93.75 99 ASN A N 1
ATOM 767 C CA . ASN A 1 99 ? 9.494 15.374 -9.195 1.00 93.75 99 ASN A CA 1
ATOM 768 C C . ASN A 1 99 ? 9.857 16.628 -8.369 1.00 93.75 99 ASN A C 1
ATOM 770 O O . ASN A 1 99 ? 9.078 17.571 -8.252 1.00 93.75 99 ASN A O 1
ATOM 774 N N . LEU A 1 100 ? 11.058 16.681 -7.777 1.00 93.38 100 LEU A N 1
ATOM 775 C CA . LEU A 1 100 ? 11.501 17.888 -7.061 1.00 93.38 100 LEU A CA 1
ATOM 776 C C . LEU A 1 100 ? 11.642 19.103 -7.992 1.00 93.38 100 LEU A C 1
ATOM 778 O O . 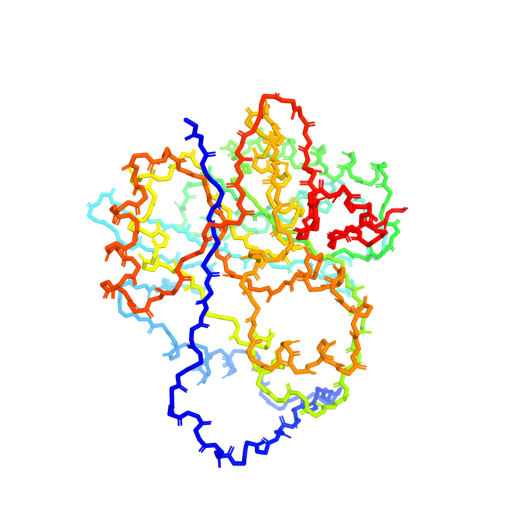LEU A 1 100 ? 11.499 20.233 -7.527 1.00 93.38 100 LEU A O 1
ATOM 782 N N . SER A 1 101 ? 11.919 18.880 -9.280 1.00 93.38 101 SER A N 1
ATOM 783 C CA . SER A 1 101 ? 11.994 19.937 -10.286 1.00 93.38 101 SER A CA 1
ATOM 784 C C . SER A 1 101 ? 10.633 20.592 -10.504 1.00 93.38 101 SER A C 1
ATOM 786 O O . SER A 1 101 ? 10.571 21.819 -10.522 1.00 93.38 101 SER A O 1
ATOM 788 N N . ASP A 1 102 ? 9.549 19.818 -10.575 1.00 89.31 102 ASP A N 1
ATOM 789 C CA . ASP A 1 102 ? 8.198 20.379 -10.722 1.00 89.31 102 ASP A CA 1
ATOM 790 C C . ASP A 1 102 ? 7.788 21.166 -9.476 1.00 89.31 102 ASP A C 1
ATOM 792 O O . ASP A 1 102 ? 7.250 22.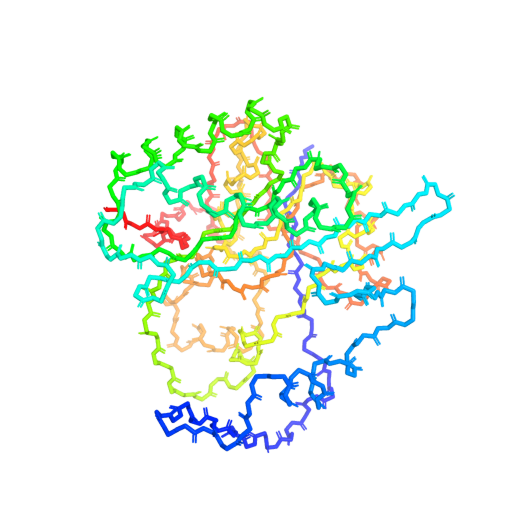270 -9.560 1.00 89.31 102 ASP A O 1
ATOM 796 N N . LEU A 1 103 ? 8.109 20.644 -8.284 1.00 90.00 103 LEU A N 1
ATOM 797 C CA . LEU A 1 103 ? 7.886 21.383 -7.039 1.00 90.00 103 LEU A CA 1
ATOM 798 C C . LEU A 1 103 ? 8.645 22.715 -7.044 1.00 90.00 103 LEU A C 1
ATOM 800 O O . LEU A 1 103 ? 8.085 23.742 -6.657 1.00 90.00 103 LEU A O 1
ATOM 804 N N . ALA A 1 104 ? 9.893 22.717 -7.516 1.00 89.06 104 ALA A N 1
ATOM 805 C CA . ALA A 1 104 ? 10.686 23.932 -7.644 1.00 89.06 104 ALA A CA 1
ATOM 806 C C . ALA A 1 104 ? 10.091 24.908 -8.674 1.00 89.06 104 ALA A C 1
ATOM 808 O O . ALA A 1 104 ? 10.052 26.109 -8.401 1.00 89.06 104 ALA A O 1
ATOM 809 N N . ALA A 1 105 ? 9.584 24.413 -9.809 1.00 84.50 105 ALA A N 1
ATOM 810 C CA . ALA A 1 105 ? 8.908 25.222 -10.826 1.00 84.50 105 ALA A CA 1
ATOM 811 C C . ALA A 1 105 ? 7.670 25.939 -10.261 1.00 84.50 105 ALA A C 1
ATOM 813 O O . ALA A 1 105 ? 7.407 27.095 -10.591 1.00 84.50 105 ALA A O 1
ATOM 814 N N . MET A 1 106 ? 6.976 25.298 -9.318 1.00 85.38 106 MET A N 1
ATOM 815 C CA . MET A 1 106 ? 5.826 25.864 -8.610 1.00 85.38 106 MET A CA 1
ATOM 816 C C . MET A 1 106 ? 6.199 26.718 -7.386 1.00 85.38 106 MET A C 1
ATOM 818 O O . MET A 1 106 ? 5.313 27.207 -6.683 1.00 85.38 106 MET A O 1
ATOM 822 N N . GLY A 1 107 ? 7.493 26.890 -7.091 1.00 86.56 107 GLY A N 1
ATOM 823 C CA . GLY A 1 107 ? 7.968 27.595 -5.896 1.00 86.56 107 GLY A CA 1
ATOM 824 C C . GLY A 1 107 ? 7.596 26.897 -4.581 1.00 86.56 107 GLY A C 1
ATOM 825 O O . GLY A 1 107 ? 7.527 27.541 -3.532 1.00 86.56 107 GLY A O 1
ATOM 826 N N . ALA A 1 108 ? 7.318 25.594 -4.630 1.00 89.44 108 ALA A N 1
ATOM 827 C CA . ALA A 1 108 ? 6.891 24.801 -3.490 1.00 89.44 108 ALA A CA 1
ATOM 828 C C . ALA A 1 108 ? 8.090 24.266 -2.701 1.00 89.44 108 ALA A C 1
ATOM 830 O O . ALA A 1 108 ? 9.077 23.803 -3.270 1.00 89.44 108 ALA A O 1
ATOM 831 N N . GLN A 1 109 ? 7.973 24.256 -1.373 1.00 90.81 109 GLN A N 1
ATOM 832 C CA . GLN A 1 109 ? 8.940 23.577 -0.515 1.00 90.81 109 GLN A CA 1
ATOM 833 C C . GLN A 1 109 ? 8.631 22.067 -0.483 1.00 90.81 109 GLN A C 1
ATOM 835 O O . GLN A 1 109 ? 7.515 21.690 -0.103 1.00 90.81 109 GLN A O 1
ATOM 840 N N . PRO A 1 110 ? 9.585 21.182 -0.825 1.00 93.06 110 PRO A N 1
ATOM 841 C CA . PRO A 1 110 ? 9.383 19.740 -0.716 1.00 93.06 110 PRO A CA 1
ATOM 842 C C . PRO A 1 110 ? 9.238 19.286 0.743 1.00 93.06 110 PRO A C 1
ATOM 844 O O . PRO A 1 110 ? 9.993 19.725 1.608 1.00 93.06 110 PRO A O 1
ATOM 847 N N . HIS A 1 111 ? 8.286 18.386 1.011 1.00 89.88 111 HIS A N 1
ATOM 848 C CA . HIS A 1 111 ? 8.035 17.835 2.356 1.00 89.88 111 HIS A CA 1
ATOM 849 C C . HIS A 1 111 ? 8.295 16.322 2.446 1.00 89.88 111 HIS A C 1
ATOM 851 O O . HIS A 1 111 ? 8.710 15.811 3.486 1.00 89.88 111 HIS A O 1
ATOM 857 N N . GLY A 1 112 ? 8.069 15.589 1.357 1.00 92.12 112 GLY A N 1
ATOM 858 C CA . GLY A 1 112 ? 8.295 14.151 1.264 1.00 92.12 112 GLY A CA 1
ATOM 859 C C . GLY A 1 112 ? 7.753 13.586 -0.039 1.00 92.12 112 GLY A C 1
ATOM 860 O O . GLY A 1 112 ? 7.255 14.335 -0.877 1.00 92.12 112 GLY A O 1
ATOM 861 N N . TYR A 1 113 ? 7.883 12.275 -0.211 1.00 94.00 113 TYR A N 1
ATOM 862 C CA . TYR A 1 113 ? 7.503 11.587 -1.443 1.00 94.00 113 TYR A CA 1
ATOM 863 C C . TYR A 1 113 ? 6.951 10.186 -1.174 1.00 94.00 113 TYR A C 1
ATOM 865 O O . TYR A 1 113 ? 7.247 9.561 -0.151 1.00 94.00 113 TYR A O 1
ATOM 873 N N . VAL A 1 114 ? 6.168 9.689 -2.131 1.00 91.56 114 VAL A N 1
ATOM 874 C CA . VAL A 1 114 ? 5.717 8.296 -2.213 1.00 91.56 114 VAL A CA 1
ATOM 875 C C . VAL A 1 114 ? 6.450 7.634 -3.376 1.00 91.56 114 VAL A C 1
ATOM 877 O O . VAL A 1 114 ? 6.546 8.213 -4.454 1.00 91.56 114 VAL A O 1
ATOM 880 N N . LEU A 1 115 ? 6.988 6.434 -3.162 1.00 90.19 115 LEU A N 1
ATOM 881 C CA . LEU A 1 115 ? 7.762 5.718 -4.176 1.00 90.19 115 LEU A CA 1
ATOM 882 C C . LEU A 1 115 ? 6.935 4.594 -4.815 1.00 90.19 115 LEU A C 1
ATOM 884 O O . LEU A 1 115 ? 6.696 3.566 -4.186 1.00 90.19 115 LEU A O 1
ATOM 888 N N . GLY A 1 116 ? 6.527 4.773 -6.072 1.00 87.56 116 GLY A N 1
ATOM 889 C CA . GLY A 1 116 ? 5.915 3.724 -6.893 1.00 87.56 116 GLY A CA 1
ATOM 890 C C . GLY A 1 116 ? 6.938 3.098 -7.839 1.00 87.56 116 GLY A C 1
ATOM 891 O O . GLY A 1 116 ? 7.594 3.813 -8.594 1.00 87.56 116 GLY A O 1
ATOM 892 N N . MET A 1 117 ? 7.093 1.773 -7.812 1.00 82.62 117 MET A N 1
ATOM 893 C CA . MET A 1 117 ? 8.054 1.072 -8.670 1.00 82.62 117 MET A CA 1
ATOM 894 C C . MET A 1 117 ? 7.445 -0.159 -9.331 1.00 82.62 117 MET A C 1
ATOM 896 O O . MET A 1 117 ? 6.863 -1.014 -8.665 1.00 82.62 117 MET A O 1
ATOM 900 N N . SER A 1 118 ? 7.672 -0.292 -10.634 1.00 80.25 118 SER A N 1
ATOM 901 C CA . SER A 1 118 ? 7.409 -1.513 -11.390 1.00 80.25 118 SER A CA 1
ATOM 902 C C . SER A 1 118 ? 8.746 -2.064 -11.872 1.00 80.25 118 SER A C 1
ATOM 904 O O . SER A 1 118 ? 9.425 -1.425 -12.674 1.00 80.25 118 SER A O 1
ATOM 906 N N . LEU A 1 119 ? 9.176 -3.193 -11.308 1.00 76.62 119 LEU A N 1
ATOM 907 C CA . LEU A 1 119 ? 10.509 -3.754 -11.542 1.00 76.62 119 LEU A CA 1
ATOM 908 C C . LEU A 1 119 ? 10.422 -5.100 -12.275 1.00 76.62 119 LEU A C 1
ATOM 910 O O . LEU A 1 119 ? 9.505 -5.882 -11.998 1.00 76.62 119 LEU A O 1
ATOM 914 N N . PRO A 1 120 ? 11.376 -5.409 -13.175 1.00 73.94 120 PRO A N 1
ATOM 915 C CA . PRO A 1 120 ? 11.459 -6.732 -13.779 1.00 73.94 120 PRO A CA 1
ATOM 916 C C . PRO A 1 120 ? 11.808 -7.796 -12.727 1.00 73.94 120 PRO A C 1
ATOM 918 O O . PRO A 1 120 ? 12.338 -7.504 -11.649 1.00 73.94 120 PRO A O 1
ATOM 921 N N . GLN A 1 121 ? 11.537 -9.061 -13.053 1.00 64.31 121 GLN A N 1
ATOM 922 C CA . GLN A 1 121 ? 12.087 -10.177 -12.282 1.00 64.31 121 GLN A CA 1
ATOM 923 C C . GLN A 1 121 ? 13.625 -10.175 -12.399 1.00 64.31 121 GLN A C 1
ATOM 925 O O . GLN A 1 121 ? 14.157 -9.926 -13.478 1.00 64.31 121 GLN A O 1
ATOM 930 N N . GLY A 1 122 ? 14.338 -10.441 -11.295 1.00 72.75 122 GLY A N 1
ATOM 931 C CA . GLY A 1 122 ? 15.808 -10.552 -11.281 1.00 72.75 122 GLY A CA 1
ATOM 932 C C . GLY A 1 122 ? 16.592 -9.357 -10.718 1.00 72.75 122 GLY A C 1
ATOM 933 O O . GLY A 1 122 ? 17.817 -9.345 -10.806 1.00 72.75 122 GLY A O 1
ATOM 934 N N . VAL A 1 123 ? 15.933 -8.360 -10.118 1.00 81.50 123 VAL A N 1
ATOM 935 C CA . VAL A 1 123 ? 16.628 -7.281 -9.387 1.00 81.50 123 VAL A CA 1
ATOM 936 C C . VAL A 1 123 ? 17.359 -7.846 -8.161 1.00 81.50 123 VAL A C 1
ATOM 938 O O . VAL A 1 123 ? 16.739 -8.494 -7.317 1.00 81.50 123 VAL A O 1
ATOM 941 N N . THR A 1 124 ? 18.663 -7.580 -8.055 1.00 88.25 124 THR A N 1
ATOM 942 C CA . THR A 1 124 ? 19.546 -8.134 -7.015 1.00 88.25 124 THR A CA 1
ATOM 943 C C . THR A 1 124 ? 19.552 -7.309 -5.722 1.00 88.25 124 THR A C 1
ATOM 945 O O . THR A 1 124 ? 19.115 -6.157 -5.690 1.00 88.25 124 THR A O 1
ATOM 948 N N . GLU A 1 125 ? 20.090 -7.880 -4.639 1.00 89.00 125 GLU A N 1
ATOM 949 C CA . GLU A 1 125 ? 20.311 -7.159 -3.374 1.00 89.00 125 GLU A CA 1
ATOM 950 C C . GLU A 1 125 ? 21.267 -5.965 -3.543 1.00 89.00 125 GLU A C 1
ATOM 952 O O . GLU A 1 125 ? 20.998 -4.882 -3.022 1.00 89.00 125 GLU A O 1
ATOM 957 N N . ASP A 1 126 ? 22.335 -6.119 -4.332 1.00 92.44 126 ASP A N 1
ATOM 958 C CA . ASP A 1 126 ? 23.272 -5.026 -4.624 1.00 92.44 126 ASP A CA 1
ATOM 959 C C . ASP A 1 126 ? 22.586 -3.863 -5.343 1.00 92.44 126 ASP A C 1
ATOM 961 O O . ASP A 1 126 ? 22.824 -2.699 -5.019 1.00 92.44 126 ASP A O 1
ATOM 965 N N . TRP A 1 127 ? 21.676 -4.161 -6.274 1.00 92.50 127 TRP A N 1
ATOM 966 C CA . TRP A 1 127 ? 20.890 -3.131 -6.945 1.00 92.50 127 TRP A CA 1
ATOM 967 C C . TRP A 1 127 ? 20.067 -2.324 -5.936 1.00 92.50 127 TRP A C 1
ATOM 969 O O . TRP A 1 127 ? 20.078 -1.093 -5.967 1.00 92.50 127 TRP A O 1
ATOM 979 N N . TRP A 1 128 ? 19.399 -3.006 -5.000 1.00 91.69 128 TRP A N 1
ATOM 980 C CA . TRP A 1 128 ? 18.609 -2.363 -3.948 1.00 91.69 128 TRP A CA 1
ATOM 981 C C . TRP A 1 128 ? 19.449 -1.506 -3.018 1.00 91.69 128 TRP A C 1
ATOM 983 O O . TRP A 1 128 ? 19.045 -0.396 -2.662 1.00 91.69 128 TRP A O 1
ATOM 993 N N . LYS A 1 129 ? 20.622 -2.009 -2.636 1.00 93.38 129 LYS A N 1
ATOM 994 C CA . LYS A 1 129 ? 21.573 -1.271 -1.816 1.00 93.38 129 LYS A CA 1
ATOM 995 C C . LYS A 1 129 ? 21.958 0.036 -2.502 1.00 93.38 129 LYS A C 1
ATOM 997 O O . LYS A 1 129 ? 21.773 1.096 -1.907 1.00 93.38 129 LYS A O 1
ATOM 1002 N N . GLU A 1 130 ? 22.383 -0.023 -3.760 1.00 95.75 130 GLU A N 1
ATOM 1003 C CA . GLU A 1 130 ? 22.781 1.163 -4.524 1.00 95.75 130 GLU A CA 1
ATOM 1004 C C . GLU A 1 130 ? 21.613 2.133 -4.751 1.00 95.75 130 GLU A C 1
ATOM 1006 O O . GLU A 1 130 ? 21.751 3.333 -4.513 1.00 95.75 130 GLU A O 1
ATOM 1011 N N . PHE A 1 131 ? 20.432 1.630 -5.114 1.00 94.56 131 PHE A N 1
ATOM 1012 C CA . PHE A 1 131 ? 19.236 2.457 -5.286 1.00 94.56 131 PHE A CA 1
ATOM 1013 C C . PHE A 1 131 ? 18.853 3.179 -3.982 1.00 94.56 131 PHE A C 1
ATOM 1015 O O . PHE A 1 131 ? 18.649 4.394 -3.962 1.00 94.56 131 PHE A O 1
ATOM 1022 N N . SER A 1 132 ? 18.821 2.454 -2.859 1.00 95.19 132 SER A N 1
ATOM 1023 C CA . SER A 1 132 ? 18.486 3.026 -1.549 1.00 95.19 132 SER A CA 1
ATOM 1024 C C . SER A 1 132 ? 19.532 4.028 -1.044 1.00 95.19 132 SER A C 1
ATOM 1026 O O . SER A 1 132 ? 19.167 5.002 -0.384 1.00 95.19 132 SER A O 1
ATOM 1028 N N . ASN A 1 133 ? 20.815 3.835 -1.373 1.00 95.00 133 ASN A N 1
ATOM 1029 C CA . ASN A 1 133 ? 21.874 4.801 -1.078 1.00 95.00 133 ASN A CA 1
ATOM 1030 C C . ASN A 1 133 ? 21.653 6.102 -1.856 1.00 95.00 133 ASN A C 1
ATOM 1032 O O . ASN A 1 133 ? 21.687 7.177 -1.259 1.00 95.00 133 ASN A O 1
ATOM 1036 N N . GLY A 1 134 ? 21.326 6.003 -3.150 1.00 95.06 134 GLY A N 1
ATOM 1037 C CA . GLY A 1 134 ? 20.990 7.160 -3.981 1.00 95.06 134 GLY A CA 1
ATOM 1038 C C . GLY A 1 134 ? 19.840 7.992 -3.406 1.00 95.06 134 GLY A C 1
ATOM 1039 O O . GLY A 1 134 ? 19.975 9.208 -3.279 1.00 95.06 134 GLY A O 1
ATOM 1040 N N . LEU A 1 135 ? 18.749 7.340 -2.982 1.00 96.25 135 LEU A N 1
ATOM 1041 C CA . LEU A 1 135 ? 17.634 8.017 -2.308 1.00 96.25 135 LEU A CA 1
ATOM 1042 C C . LEU A 1 135 ? 18.042 8.622 -0.964 1.00 96.25 135 LEU A C 1
ATOM 1044 O O . LEU A 1 135 ? 17.635 9.731 -0.646 1.00 96.25 135 LEU A O 1
ATOM 1048 N N . ARG A 1 136 ? 18.844 7.921 -0.157 1.00 96.56 136 ARG A N 1
ATOM 1049 C CA . ARG A 1 136 ? 19.269 8.417 1.161 1.00 96.56 136 ARG A CA 1
ATOM 1050 C C . ARG A 1 136 ? 20.080 9.706 1.061 1.00 96.56 136 ARG A C 1
ATOM 1052 O O . ARG A 1 136 ? 19.904 10.607 1.885 1.00 96.56 136 ARG A O 1
ATOM 1059 N N . GLU A 1 137 ? 20.956 9.786 0.065 1.00 96.44 137 GLU A N 1
AT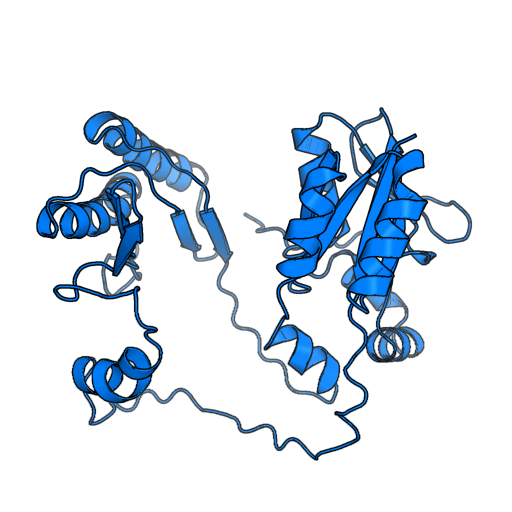OM 1060 C CA . GLU A 1 137 ? 21.727 10.994 -0.217 1.00 96.44 137 GLU A CA 1
ATOM 1061 C C . GLU A 1 137 ? 20.804 12.176 -0.537 1.00 96.44 137 GLU A C 1
ATOM 1063 O O . GLU A 1 137 ? 20.957 13.243 0.056 1.00 96.44 137 GLU A O 1
ATOM 1068 N N . ASP A 1 138 ? 19.796 11.975 -1.388 1.00 97.31 138 ASP A N 1
ATOM 1069 C CA . ASP A 1 138 ? 18.860 13.039 -1.763 1.00 97.31 138 ASP A CA 1
ATOM 1070 C C . ASP A 1 138 ? 17.844 13.375 -0.665 1.00 97.31 138 ASP A C 1
ATOM 1072 O O . ASP A 1 138 ? 17.526 14.548 -0.482 1.00 97.31 138 ASP A O 1
ATOM 1076 N N . ASN A 1 139 ? 17.406 12.397 0.133 1.00 95.62 139 ASN A N 1
ATOM 1077 C CA . ASN A 1 139 ? 16.609 12.643 1.339 1.00 95.62 139 ASN A CA 1
ATOM 1078 C C . ASN A 1 139 ? 17.330 13.626 2.265 1.00 95.62 139 ASN A C 1
ATOM 1080 O O . ASN A 1 139 ? 16.728 14.574 2.764 1.00 95.62 139 ASN A O 1
ATOM 1084 N N . THR A 1 140 ? 18.636 13.418 2.456 1.00 94.56 140 THR A N 1
ATOM 1085 C CA . THR A 1 140 ? 19.472 14.292 3.286 1.00 94.56 140 THR A CA 1
ATOM 1086 C C . THR A 1 140 ? 19.681 15.649 2.618 1.00 94.56 140 THR A C 1
ATOM 1088 O O . THR A 1 140 ? 19.555 16.681 3.270 1.00 94.56 140 THR A O 1
ATOM 1091 N N . HIS A 1 141 ? 19.991 15.664 1.319 1.00 96.31 141 HIS A N 1
ATOM 1092 C CA . HIS A 1 141 ? 20.321 16.887 0.591 1.00 96.31 141 HIS A CA 1
ATOM 1093 C C . HIS A 1 141 ? 19.129 17.843 0.447 1.00 96.31 141 HIS A C 1
ATOM 1095 O O . HIS A 1 141 ? 19.286 19.046 0.643 1.00 96.31 141 HIS A O 1
ATOM 1101 N N . TYR A 1 142 ? 17.943 17.312 0.144 1.00 95.19 142 TYR A N 1
ATOM 1102 C CA . TYR A 1 142 ? 16.723 18.095 -0.062 1.00 95.19 142 TYR A CA 1
ATOM 1103 C C . TYR A 1 142 ? 15.812 18.144 1.172 1.00 95.19 142 TYR A C 1
ATOM 1105 O O . TYR A 1 142 ? 14.758 18.772 1.119 1.00 95.19 142 TYR A O 1
ATOM 1113 N N . ASN A 1 143 ? 16.217 17.513 2.282 1.00 94.19 143 ASN A N 1
ATOM 1114 C CA . ASN A 1 143 ? 15.441 17.409 3.519 1.00 94.19 143 ASN A CA 1
ATOM 1115 C C . ASN A 1 143 ? 14.018 16.855 3.286 1.00 94.19 143 ASN A C 1
ATOM 1117 O O . ASN A 1 143 ? 13.025 17.420 3.746 1.00 94.19 143 ASN A O 1
ATOM 1121 N N . VAL A 1 144 ? 13.929 15.744 2.550 1.00 93.56 144 VAL A N 1
ATOM 1122 C CA . VAL A 1 144 ? 12.672 15.048 2.233 1.00 93.56 144 VAL A CA 1
ATOM 1123 C C . VAL A 1 144 ? 12.669 13.635 2.798 1.00 93.56 144 VAL A C 1
ATOM 1125 O O . VAL A 1 144 ? 13.703 12.974 2.870 1.00 93.56 144 VAL A O 1
ATOM 1128 N N . ASN A 1 145 ? 11.486 13.149 3.172 1.00 89.56 145 ASN A N 1
ATOM 1129 C CA . ASN A 1 145 ? 11.307 11.805 3.717 1.00 89.56 145 ASN A CA 1
ATOM 1130 C C . ASN A 1 145 ? 10.463 10.930 2.785 1.00 89.56 145 ASN A C 1
ATOM 1132 O O . ASN A 1 145 ? 9.506 11.406 2.173 1.00 89.56 145 ASN A O 1
ATOM 1136 N N . LEU A 1 146 ? 10.789 9.637 2.733 1.00 89.75 146 LEU A N 1
ATOM 1137 C CA . LEU A 1 146 ? 9.921 8.624 2.136 1.00 89.75 146 LEU A CA 1
ATOM 1138 C C . LEU A 1 146 ? 8.705 8.423 3.052 1.00 89.75 146 LEU A C 1
ATOM 1140 O O . LEU A 1 146 ? 8.863 8.025 4.205 1.00 89.75 146 LEU A O 1
ATOM 1144 N N . MET A 1 147 ? 7.509 8.700 2.540 1.00 86.81 147 MET A N 1
ATOM 1145 C CA . MET A 1 147 ? 6.247 8.644 3.293 1.00 86.81 147 MET A CA 1
ATOM 1146 C C . MET A 1 147 ? 5.449 7.357 3.042 1.00 86.81 147 MET A C 1
ATOM 1148 O O . MET A 1 147 ? 4.485 7.081 3.749 1.00 86.81 147 MET A O 1
ATOM 1152 N N . GLY A 1 148 ? 5.850 6.562 2.051 1.00 77.44 148 GLY A N 1
ATOM 1153 C CA . GLY A 1 148 ? 5.192 5.316 1.671 1.00 77.44 148 GLY A CA 1
ATOM 1154 C C . GLY A 1 148 ? 5.586 4.895 0.261 1.00 77.44 148 GLY A C 1
ATOM 1155 O O . GLY A 1 148 ? 6.393 5.558 -0.393 1.00 77.44 148 GLY A O 1
ATOM 1156 N N . GLY A 1 149 ? 5.021 3.798 -0.224 1.00 67.69 149 GLY A N 1
ATOM 1157 C CA . GLY A 1 149 ? 5.290 3.345 -1.580 1.00 67.69 149 GLY A CA 1
ATOM 1158 C C . GLY A 1 149 ? 4.677 1.995 -1.903 1.00 67.69 149 GLY A C 1
ATOM 1159 O O . GLY A 1 149 ? 4.261 1.262 -1.007 1.00 67.69 149 GLY A O 1
ATOM 1160 N N . THR A 1 150 ? 4.686 1.675 -3.191 1.00 63.53 150 THR A N 1
ATOM 1161 C CA . THR A 1 150 ? 4.183 0.414 -3.734 1.00 63.53 150 THR A CA 1
ATOM 1162 C C . THR A 1 150 ? 5.227 -0.177 -4.667 1.00 63.53 150 THR A C 1
ATOM 1164 O O . THR A 1 150 ? 5.898 0.540 -5.415 1.00 63.53 150 THR A O 1
ATOM 1167 N N . ARG A 1 151 ? 5.354 -1.504 -4.649 1.00 58.75 151 ARG A N 1
ATOM 1168 C CA . ARG A 1 151 ? 6.170 -2.244 -5.607 1.00 58.75 151 ARG A CA 1
ATOM 1169 C C . ARG A 1 151 ? 5.302 -3.249 -6.353 1.00 58.75 151 ARG A C 1
ATOM 1171 O O . ARG A 1 151 ? 4.608 -4.040 -5.730 1.00 58.75 151 ARG A O 1
ATOM 1178 N N . HIS A 1 152 ? 5.433 -3.272 -7.674 1.00 49.41 152 HIS A N 1
ATOM 1179 C CA . HIS A 1 152 ? 4.870 -4.306 -8.532 1.00 49.41 152 HIS A CA 1
ATOM 1180 C C . HIS A 1 152 ? 5.992 -5.068 -9.253 1.00 49.41 152 HIS A C 1
ATOM 1182 O O . HIS A 1 152 ? 7.014 -4.497 -9.640 1.00 49.41 152 HIS A O 1
ATOM 1188 N N . LEU A 1 153 ? 5.799 -6.377 -9.431 1.00 42.12 153 LEU A N 1
ATOM 1189 C CA . LEU A 1 153 ? 6.548 -7.164 -10.413 1.00 42.12 153 LEU A CA 1
ATOM 1190 C C . LEU A 1 153 ? 5.685 -7.242 -11.662 1.00 42.12 153 LEU A C 1
ATOM 1192 O O . LEU A 1 153 ? 4.495 -7.548 -11.573 1.00 42.12 153 LEU A O 1
ATOM 1196 N N . THR A 1 154 ? 6.287 -7.024 -12.820 1.00 42.41 154 THR A N 1
ATOM 1197 C CA . THR A 1 154 ? 5.582 -7.174 -14.089 1.00 42.41 154 THR A CA 1
ATOM 1198 C C . THR A 1 154 ? 5.509 -8.652 -14.471 1.00 42.41 154 THR A C 1
ATOM 1200 O O . THR A 1 154 ? 6.521 -9.331 -14.630 1.00 42.41 154 THR A O 1
ATOM 1203 N N . THR A 1 155 ? 4.293 -9.177 -14.623 1.00 40.06 155 THR A N 1
ATOM 1204 C CA . THR A 1 155 ? 4.043 -10.460 -15.295 1.00 40.06 155 THR A CA 1
ATOM 1205 C C . THR A 1 155 ? 2.907 -10.274 -16.296 1.00 40.06 155 THR A C 1
ATOM 1207 O O . THR A 1 155 ? 1.947 -9.557 -16.025 1.00 40.06 155 THR A O 1
ATOM 1210 N N . ARG A 1 156 ? 3.031 -10.861 -17.493 1.00 33.56 156 ARG A N 1
ATOM 1211 C CA . ARG A 1 156 ? 1.957 -10.852 -18.497 1.00 33.56 156 ARG A CA 1
ATOM 1212 C C . ARG A 1 156 ? 0.966 -11.962 -18.154 1.00 33.56 156 ARG A C 1
ATOM 1214 O O . ARG A 1 156 ? 1.263 -13.130 -18.385 1.00 33.56 156 ARG A O 1
ATOM 1221 N N . GLY A 1 157 ? -0.183 -11.594 -17.598 1.00 33.97 157 GLY A N 1
ATOM 1222 C CA . GLY A 1 157 ? -1.310 -12.503 -17.402 1.00 33.97 157 GLY A CA 1
ATOM 1223 C C . GLY A 1 157 ? -2.283 -12.428 -18.576 1.00 33.97 157 GLY A C 1
ATOM 1224 O O . GLY A 1 157 ? -2.737 -11.344 -18.928 1.00 33.97 157 GLY A O 1
ATOM 1225 N N . LEU A 1 158 ? -2.605 -13.575 -19.175 1.00 32.44 158 LEU A N 1
ATOM 1226 C CA . LEU A 1 158 ? -3.771 -13.752 -20.041 1.00 32.44 158 LEU A CA 1
ATOM 1227 C C . LEU A 1 158 ? -4.828 -14.484 -19.213 1.00 32.44 158 LEU A C 1
ATOM 1229 O O . LEU A 1 158 ? -4.549 -15.571 -18.707 1.00 32.44 158 LEU A O 1
ATOM 1233 N N . ILE A 1 159 ? -6.018 -13.903 -19.063 1.00 44.19 159 ILE A N 1
ATOM 1234 C CA . ILE A 1 159 ? -7.182 -14.613 -18.522 1.00 44.19 159 ILE A CA 1
ATOM 1235 C C . ILE A 1 159 ? -8.309 -14.509 -19.550 1.00 44.19 159 ILE A C 1
ATOM 1237 O O . ILE A 1 159 ? -8.823 -13.423 -19.810 1.00 44.19 159 ILE A O 1
ATOM 1241 N N . GLU A 1 160 ? -8.689 -15.655 -20.107 1.00 41.44 160 GLU A N 1
ATOM 1242 C CA . GLU A 1 160 ? -9.955 -15.878 -20.808 1.00 41.44 160 GLU A CA 1
ATOM 1243 C C . GLU A 1 160 ? -10.871 -16.695 -19.879 1.00 41.44 160 GLU A C 1
ATOM 1245 O O . GLU A 1 160 ? -10.403 -17.661 -19.275 1.00 41.44 160 GLU A O 1
ATOM 1250 N N . GLY A 1 161 ? -12.162 -16.346 -19.753 1.00 53.56 161 GLY A N 1
ATOM 1251 C CA . GLY A 1 161 ? -13.154 -17.270 -19.172 1.00 53.56 161 GLY A CA 1
ATOM 1252 C C . GLY A 1 161 ? -14.288 -16.710 -18.294 1.00 53.56 161 GLY A C 1
ATOM 1253 O O . GLY A 1 161 ? -14.308 -15.547 -17.900 1.00 53.56 161 GLY A O 1
ATOM 1254 N N . GLU A 1 162 ? -15.219 -17.627 -17.993 1.00 56.66 162 GLU A N 1
ATOM 1255 C CA . GLU A 1 162 ? -16.652 -17.538 -17.621 1.00 56.66 162 GLU A CA 1
ATOM 1256 C C . GLU A 1 162 ? -17.040 -16.855 -16.287 1.00 56.66 162 GLU A C 1
ATOM 1258 O O . GLU A 1 162 ? -18.216 -16.838 -15.922 1.00 56.66 162 GLU A O 1
ATOM 1263 N N . TYR A 1 163 ? -16.108 -16.244 -15.554 1.00 65.62 163 TYR A N 1
ATOM 1264 C CA . TYR A 1 163 ? -16.373 -15.693 -14.215 1.00 65.62 163 TYR A CA 1
ATOM 1265 C C . TYR A 1 163 ? -16.526 -14.169 -14.214 1.00 65.62 163 TYR A C 1
ATOM 1267 O O . TYR A 1 163 ? -15.784 -13.469 -13.525 1.00 65.62 163 TYR A O 1
ATOM 1275 N N . LEU A 1 164 ? -17.490 -13.638 -14.975 1.00 67.19 164 LEU A N 1
ATOM 1276 C CA . LEU A 1 164 ? -17.641 -12.189 -15.195 1.00 67.19 164 LEU A CA 1
ATOM 1277 C C . LEU A 1 164 ? -17.752 -11.369 -13.899 1.00 67.19 164 LEU A C 1
ATOM 1279 O O . LEU A 1 164 ? -17.153 -10.304 -13.818 1.00 67.19 164 LEU A O 1
ATOM 1283 N N . THR A 1 165 ? -18.438 -11.866 -12.865 1.00 71.31 165 THR A N 1
ATOM 1284 C CA . THR A 1 165 ? -18.551 -11.159 -11.575 1.00 71.31 165 THR A CA 1
ATOM 1285 C C . THR A 1 165 ? -17.232 -11.141 -10.797 1.00 71.31 165 THR A C 1
ATOM 1287 O O . THR A 1 165 ? -16.859 -10.108 -10.247 1.00 71.31 165 THR A O 1
ATOM 1290 N N . LEU A 1 166 ? -16.500 -12.262 -10.754 1.00 73.12 166 LEU A N 1
ATOM 1291 C CA . LEU A 1 166 ? -15.188 -12.316 -10.093 1.00 73.12 166 LEU A CA 1
ATOM 1292 C C . LEU A 1 166 ? -14.161 -11.480 -10.864 1.00 73.12 166 LEU A C 1
ATOM 1294 O O . LEU A 1 166 ? -13.394 -10.741 -10.256 1.00 73.12 166 LEU A O 1
ATOM 1298 N N . LYS A 1 167 ? -14.209 -11.528 -12.200 1.00 71.69 167 LYS A N 1
ATOM 1299 C CA . LYS A 1 167 ? -13.406 -10.673 -13.074 1.00 71.69 167 LYS A CA 1
ATOM 1300 C C . LYS A 1 167 ? -13.736 -9.192 -12.884 1.00 71.69 167 LYS A C 1
ATOM 1302 O O . LYS A 1 167 ? -12.819 -8.394 -12.790 1.00 71.69 167 LYS A O 1
ATOM 1307 N N . TYR A 1 168 ? -15.010 -8.824 -12.771 1.00 72.44 168 TYR A N 1
ATOM 1308 C CA . TYR A 1 168 ? -15.409 -7.443 -12.503 1.00 72.44 168 TYR A CA 1
ATOM 1309 C C . TYR A 1 168 ? -14.839 -6.935 -11.175 1.00 72.44 168 TYR A C 1
ATOM 1311 O O . TYR A 1 168 ? -14.332 -5.823 -11.126 1.00 72.44 168 TYR A O 1
ATOM 1319 N N . ARG A 1 169 ? -14.865 -7.753 -10.112 1.00 73.44 169 ARG A N 1
ATOM 1320 C CA . ARG A 1 169 ? -14.252 -7.387 -8.823 1.00 73.44 169 ARG A CA 1
ATOM 1321 C C . ARG A 1 169 ? -12.734 -7.224 -8.908 1.00 73.44 169 ARG A C 1
ATOM 1323 O O . ARG A 1 169 ? -12.200 -6.352 -8.240 1.00 73.44 169 ARG A O 1
ATOM 1330 N N . TYR A 1 170 ? -12.077 -8.047 -9.721 1.00 74.62 170 TYR A N 1
ATOM 1331 C CA . TYR A 1 170 ? -10.648 -7.934 -10.003 1.00 74.62 170 TYR A CA 1
ATOM 1332 C C . TYR A 1 170 ? -10.316 -6.671 -10.818 1.00 74.62 170 TYR A C 1
ATOM 1334 O O . TYR A 1 170 ? -9.375 -5.957 -10.496 1.00 74.62 170 TYR A O 1
ATOM 1342 N N . ASP A 1 171 ? -11.100 -6.372 -11.859 1.00 73.12 171 ASP A N 1
ATOM 1343 C CA . ASP A 1 171 ? -10.868 -5.227 -12.749 1.00 73.12 171 ASP A CA 1
ATOM 1344 C C . ASP A 1 171 ? -11.253 -3.883 -12.099 1.00 73.12 171 ASP A C 1
ATOM 1346 O O . ASP A 1 171 ? -10.646 -2.854 -12.395 1.00 73.12 171 ASP A O 1
ATOM 1350 N N . LEU A 1 172 ? -12.286 -3.875 -11.248 1.00 73.31 172 LEU A N 1
ATOM 1351 C CA . LEU A 1 172 ? -12.832 -2.683 -10.597 1.00 73.31 172 LEU A CA 1
ATOM 1352 C C . LEU A 1 172 ? -13.089 -2.937 -9.098 1.00 73.31 172 LEU A C 1
ATOM 1354 O O . LEU A 1 172 ? -14.246 -3.056 -8.673 1.00 73.31 172 LEU A O 1
ATOM 1358 N N . PRO A 1 173 ? -12.025 -3.021 -8.280 1.00 78.69 173 PRO A N 1
ATOM 1359 C CA . PRO A 1 173 ? -12.165 -3.121 -6.834 1.00 78.69 173 PRO A CA 1
ATOM 1360 C C . PRO A 1 173 ? -12.775 -1.839 -6.248 1.00 78.69 173 PRO A C 1
ATOM 1362 O O . PRO A 1 173 ? -12.438 -0.724 -6.653 1.00 78.69 173 PRO A O 1
ATOM 1365 N N . GLU A 1 174 ? -13.670 -1.980 -5.267 1.00 81.50 174 GLU A N 1
ATOM 1366 C CA . GLU A 1 174 ? -14.304 -0.845 -4.588 1.00 81.50 174 GLU A CA 1
ATOM 1367 C C . GLU A 1 174 ? -13.564 -0.517 -3.277 1.00 81.50 174 GLU A C 1
ATOM 1369 O O . GLU A 1 174 ? -13.667 -1.281 -2.314 1.00 81.50 174 GLU A O 1
ATOM 1374 N N . PRO A 1 175 ? -12.851 0.621 -3.177 1.00 84.25 175 PRO A N 1
ATOM 1375 C CA . PRO A 1 175 ? -12.093 0.964 -1.979 1.00 84.25 175 PRO A CA 1
ATOM 1376 C C . PRO A 1 175 ? -13.005 1.323 -0.798 1.00 84.25 175 PRO A C 1
ATOM 1378 O O . PRO A 1 175 ? -13.952 2.104 -0.910 1.00 84.25 175 PRO A O 1
ATOM 1381 N N . ARG A 1 176 ? -12.670 0.822 0.394 1.00 86.81 176 ARG A N 1
ATOM 1382 C CA . ARG A 1 176 ? -13.510 0.914 1.606 1.00 86.81 176 ARG A CA 1
ATOM 1383 C C . ARG A 1 176 ? -13.352 2.214 2.386 1.00 86.81 176 ARG A C 1
ATOM 1385 O O . ARG A 1 176 ? -13.210 2.201 3.607 1.00 86.81 176 ARG A O 1
ATOM 1392 N N . ILE A 1 177 ? -13.398 3.348 1.692 1.00 84.94 177 ILE A N 1
ATOM 1393 C CA . ILE A 1 177 ? -13.073 4.669 2.255 1.00 84.94 177 ILE A CA 1
ATOM 1394 C C . ILE A 1 177 ? -13.973 5.009 3.454 1.00 84.94 177 ILE A C 1
ATOM 1396 O O . ILE A 1 177 ? -13.476 5.336 4.533 1.00 84.94 177 ILE A O 1
ATOM 1400 N N . THR A 1 178 ? -15.297 4.892 3.300 1.00 88.25 178 THR A N 1
ATOM 1401 C CA . THR A 1 178 ? -16.259 5.258 4.356 1.00 88.25 178 THR A CA 1
ATOM 1402 C C . THR A 1 178 ? -16.154 4.341 5.572 1.00 88.25 178 THR A C 1
ATOM 1404 O O . THR A 1 178 ? -16.185 4.818 6.707 1.00 88.25 178 THR A O 1
ATOM 1407 N N . LEU A 1 179 ? -15.994 3.032 5.349 1.00 89.44 179 LEU A N 1
ATOM 1408 C CA . LEU A 1 179 ? -15.784 2.075 6.432 1.00 89.44 179 LEU A CA 1
ATOM 1409 C C . LEU A 1 179 ? -14.473 2.374 7.158 1.00 89.44 179 LEU A C 1
ATOM 1411 O O . LEU A 1 179 ? -14.500 2.570 8.370 1.00 89.44 179 LEU A O 1
ATOM 1415 N N . GLY A 1 180 ? -13.368 2.492 6.413 1.00 88.44 180 GLY A N 1
ATOM 1416 C CA . GLY A 1 180 ? -12.038 2.830 6.921 1.00 88.44 180 GLY A CA 1
ATOM 1417 C C . GLY A 1 180 ? -12.055 4.080 7.798 1.00 88.44 180 GLY A C 1
ATOM 1418 O O . GLY A 1 180 ? -11.542 4.063 8.917 1.00 88.44 180 GLY A O 1
ATOM 1419 N N . SER A 1 181 ? -12.738 5.134 7.343 1.00 88.94 181 SER A N 1
ATOM 1420 C CA . SER A 1 181 ? -12.890 6.381 8.096 1.00 88.94 181 SER A CA 1
ATOM 1421 C C . SER A 1 181 ? -13.680 6.233 9.400 1.00 88.94 181 SER A C 1
ATOM 1423 O O . SER A 1 181 ? -13.429 6.999 10.327 1.00 88.94 181 SER A O 1
ATOM 1425 N N . LYS A 1 182 ? -14.648 5.311 9.495 1.00 91.25 182 LYS A N 1
ATOM 1426 C CA . LYS A 1 182 ? -15.411 5.083 10.736 1.00 91.25 182 LYS A CA 1
ATOM 1427 C C . LYS A 1 182 ? -14.664 4.155 11.695 1.00 91.25 182 LYS A C 1
ATOM 1429 O O . LYS A 1 182 ? -14.602 4.434 12.894 1.00 91.25 182 LYS A O 1
ATOM 1434 N N . ILE A 1 183 ? -14.063 3.081 11.178 1.00 90.69 183 ILE A N 1
ATOM 1435 C CA . ILE A 1 183 ? -13.384 2.075 12.006 1.00 90.69 183 ILE A CA 1
ATOM 1436 C C . ILE A 1 183 ? -12.029 2.548 12.539 1.00 90.69 183 ILE A C 1
ATOM 1438 O O . ILE A 1 183 ? -11.594 2.042 13.569 1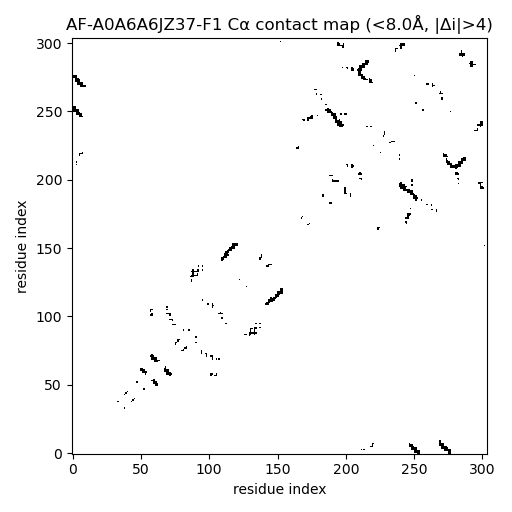.00 90.69 183 ILE A O 1
ATOM 1442 N N . CYS A 1 184 ? -11.362 3.523 11.906 1.00 88.88 184 CYS A N 1
ATOM 1443 C CA . CYS A 1 184 ? -10.046 3.998 12.358 1.00 88.88 184 CYS A CA 1
ATOM 1444 C C . CYS A 1 184 ? -10.046 4.524 13.806 1.00 88.88 184 CYS A C 1
ATOM 1446 O O . CYS A 1 184 ? -9.018 4.484 14.474 1.00 88.88 184 CYS A O 1
ATOM 1448 N N . SER A 1 185 ? -11.203 4.969 14.307 1.00 87.94 185 SER A N 1
ATOM 1449 C CA . SER A 1 185 ? -11.381 5.450 15.683 1.00 87.94 185 SER A CA 1
ATOM 1450 C C . SER A 1 185 ? -11.468 4.338 16.740 1.00 87.94 185 SER A C 1
ATOM 1452 O O . SER A 1 185 ? -11.315 4.612 17.928 1.00 87.94 185 SER A O 1
ATOM 1454 N N . ILE A 1 186 ? -11.711 3.090 16.322 1.00 93.06 186 ILE A N 1
ATOM 1455 C CA . ILE A 1 186 ? -11.975 1.936 17.204 1.00 93.06 186 ILE A CA 1
ATOM 1456 C C . ILE A 1 186 ? -11.058 0.736 16.937 1.00 93.06 186 ILE A C 1
ATOM 1458 O O . ILE A 1 186 ? -10.903 -0.130 17.805 1.00 93.06 186 ILE A O 1
ATOM 1462 N N . ALA A 1 187 ? -10.468 0.661 15.744 1.00 93.81 187 ALA A N 1
ATOM 1463 C CA . ALA A 1 187 ? -9.512 -0.364 15.368 1.00 93.81 187 ALA A CA 1
ATOM 1464 C C . ALA A 1 187 ? -8.149 -0.083 16.015 1.00 93.81 187 ALA A C 1
ATOM 1466 O O . ALA A 1 187 ? -7.653 1.039 16.009 1.00 93.81 187 ALA A O 1
ATOM 1467 N N . SER A 1 188 ? -7.508 -1.125 16.542 1.00 93.88 188 SER A N 1
ATOM 1468 C CA . SER A 1 188 ? -6.137 -1.042 17.053 1.00 93.88 188 SER A CA 1
ATOM 1469 C C . SER A 1 188 ? -5.074 -1.104 15.955 1.00 93.88 188 SER A C 1
ATOM 1471 O O . SER A 1 188 ? -3.956 -0.650 16.171 1.00 93.88 188 SER A O 1
ATOM 1473 N N . ALA A 1 189 ? -5.401 -1.692 14.805 1.00 92.94 189 ALA A N 1
ATOM 1474 C CA . ALA A 1 189 ? -4.582 -1.709 13.594 1.00 92.94 189 ALA A CA 1
ATOM 1475 C C . ALA A 1 189 ? -5.484 -2.039 12.401 1.00 92.94 189 ALA A C 1
ATOM 1477 O O . ALA A 1 189 ? -6.455 -2.775 12.578 1.00 92.94 189 ALA A O 1
ATOM 1478 N N . CYS A 1 190 ? -5.155 -1.538 11.214 1.00 93.25 190 CYS A N 1
ATOM 1479 C CA . CYS A 1 190 ? -5.905 -1.756 9.979 1.00 93.25 190 CYS A CA 1
ATOM 1480 C C . CYS A 1 190 ? -4.933 -1.833 8.797 1.00 93.25 190 CYS A C 1
ATOM 1482 O O . CYS A 1 190 ? -3.911 -1.146 8.807 1.00 93.25 190 CYS A O 1
ATOM 1484 N N . ILE A 1 191 ? -5.259 -2.654 7.805 1.00 91.06 191 ILE A N 1
ATOM 1485 C CA . ILE A 1 191 ? -4.555 -2.777 6.528 1.00 91.06 191 ILE A CA 1
ATOM 1486 C C . ILE A 1 191 ? -5.573 -3.143 5.440 1.00 91.06 191 ILE A C 1
ATOM 1488 O O . ILE A 1 191 ? -6.591 -3.775 5.737 1.00 91.06 191 ILE A O 1
ATOM 1492 N N . ASP A 1 192 ? -5.338 -2.728 4.204 1.00 92.12 192 ASP A N 1
ATOM 1493 C CA . ASP A 1 192 ? -6.048 -3.262 3.046 1.00 92.12 192 ASP A CA 1
ATOM 1494 C C . ASP A 1 192 ? -5.511 -4.653 2.666 1.00 92.12 192 ASP A C 1
ATOM 1496 O O . ASP A 1 192 ? -4.392 -5.023 3.023 1.00 92.12 192 ASP A O 1
ATOM 1500 N N . ILE A 1 193 ? -6.330 -5.446 1.977 1.00 86.88 193 ILE A N 1
ATOM 1501 C CA . ILE A 1 193 ? -5.970 -6.784 1.503 1.00 86.88 193 ILE A CA 1
ATOM 1502 C C . ILE A 1 193 ? -5.592 -6.689 0.025 1.00 86.88 193 ILE A C 1
ATOM 1504 O O . ILE A 1 193 ? -6.463 -6.704 -0.843 1.00 86.88 193 ILE A O 1
ATOM 1508 N N . SER A 1 194 ? -4.297 -6.596 -0.260 1.00 80.94 194 SER A N 1
ATOM 1509 C CA . SER A 1 194 ? -3.768 -6.450 -1.625 1.00 80.94 194 SER A CA 1
ATOM 1510 C C . SER A 1 194 ? -2.888 -7.624 -2.042 1.00 80.94 194 SER A C 1
ATOM 1512 O O . SER A 1 194 ? -2.995 -8.076 -3.177 1.00 80.94 194 SER A O 1
ATOM 1514 N N . ASP A 1 195 ? -2.096 -8.189 -1.126 1.00 78.31 195 ASP A N 1
ATOM 1515 C CA . ASP A 1 195 ? -1.260 -9.373 -1.382 1.00 78.31 195 ASP A CA 1
ATOM 1516 C C . ASP A 1 195 ? -1.895 -10.677 -0.868 1.00 78.31 195 ASP A C 1
ATOM 1518 O O . ASP A 1 195 ? -1.359 -11.777 -1.065 1.00 78.31 195 ASP A O 1
ATOM 1522 N N . GLY A 1 196 ? -3.018 -10.542 -0.167 1.00 85.06 196 GLY A N 1
ATOM 1523 C CA . GLY A 1 196 ? -3.851 -11.619 0.335 1.00 85.06 196 GLY A CA 1
ATOM 1524 C C . GLY A 1 196 ? -3.924 -11.659 1.853 1.00 85.06 196 GLY A C 1
ATOM 1525 O O . GLY A 1 196 ? -2.960 -11.383 2.572 1.00 85.06 196 GLY A O 1
ATOM 1526 N N . LEU A 1 197 ? -5.095 -12.058 2.354 1.00 86.94 197 LEU A N 1
ATOM 1527 C CA . LEU A 1 197 ? -5.504 -11.867 3.747 1.00 86.94 197 LEU A CA 1
ATOM 1528 C C . LEU A 1 197 ? -4.449 -12.314 4.771 1.00 86.94 197 LEU A C 1
ATOM 1530 O O . LEU A 1 197 ? -4.139 -11.600 5.725 1.00 86.94 197 LEU A O 1
ATOM 1534 N N . VAL A 1 198 ? -3.890 -13.514 4.595 1.00 89.50 198 VAL A N 1
ATOM 1535 C CA . VAL A 1 198 ? -2.926 -14.079 5.553 1.00 89.50 198 VAL A CA 1
ATOM 1536 C C . VAL A 1 198 ? -1.594 -13.323 5.536 1.00 89.50 198 VAL A C 1
ATOM 1538 O O . VAL A 1 198 ? -0.956 -13.185 6.584 1.00 89.50 198 VAL A O 1
ATOM 1541 N N . GLN A 1 199 ? -1.170 -12.833 4.369 1.00 87.00 199 GLN A N 1
ATOM 1542 C CA . GLN A 1 199 ? 0.048 -12.039 4.229 1.00 87.00 199 GLN A CA 1
ATOM 1543 C C . GLN A 1 199 ? -0.115 -10.668 4.885 1.00 87.00 199 GLN A C 1
ATOM 1545 O O . GLN A 1 199 ? 0.729 -10.294 5.704 1.00 87.00 199 GLN A O 1
ATOM 1550 N N . ASP A 1 200 ? -1.229 -9.990 4.625 1.00 88.19 200 ASP A N 1
ATOM 1551 C CA . ASP A 1 200 ? -1.476 -8.635 5.121 1.00 88.19 200 ASP A CA 1
ATOM 1552 C C . ASP A 1 200 ? -1.746 -8.602 6.634 1.00 88.19 200 ASP A C 1
ATOM 1554 O O . ASP A 1 200 ? -1.176 -7.780 7.360 1.00 88.19 200 ASP A O 1
ATOM 1558 N N . ILE A 1 201 ? -2.451 -9.600 7.187 1.00 91.12 201 ILE A N 1
ATOM 1559 C CA . ILE A 1 201 ? -2.490 -9.812 8.649 1.00 91.12 201 ILE A CA 1
ATOM 1560 C C . ILE A 1 201 ? -1.075 -10.050 9.203 1.00 91.12 201 ILE A C 1
ATOM 1562 O O . ILE A 1 201 ? -0.742 -9.610 10.309 1.00 91.12 201 ILE A O 1
ATOM 1566 N N . GLY A 1 202 ? -0.2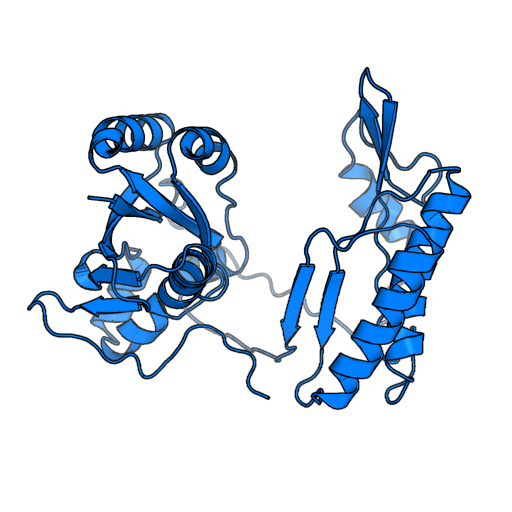19 -10.740 8.447 1.00 91.06 202 GLY A N 1
ATOM 1567 C CA . GLY A 1 202 ? 1.183 -10.949 8.793 1.00 91.06 202 GLY A CA 1
ATOM 1568 C C . GLY A 1 202 ? 1.976 -9.645 8.917 1.00 91.06 202 GLY A C 1
ATOM 1569 O O . GLY A 1 202 ? 2.841 -9.552 9.795 1.00 91.06 202 GLY A O 1
ATOM 1570 N N . HIS A 1 203 ? 1.664 -8.630 8.105 1.00 87.62 203 HIS A N 1
ATOM 1571 C CA . HIS A 1 203 ? 2.246 -7.290 8.214 1.00 87.62 203 HIS A CA 1
ATOM 1572 C C . HIS A 1 203 ? 1.835 -6.607 9.525 1.00 87.62 203 HIS A C 1
ATOM 1574 O O . HIS A 1 203 ? 2.716 -6.179 10.278 1.00 87.62 203 HIS A O 1
ATOM 1580 N N . ILE A 1 204 ? 0.538 -6.619 9.870 1.00 90.44 204 ILE A N 1
ATOM 1581 C CA . ILE A 1 204 ? 0.041 -6.117 11.167 1.00 90.44 204 ILE A CA 1
ATOM 1582 C C . ILE A 1 204 ? 0.765 -6.810 12.329 1.00 90.44 204 ILE A C 1
ATOM 1584 O O . ILE A 1 204 ? 1.269 -6.149 13.242 1.00 90.44 204 ILE A O 1
ATOM 1588 N N . CYS A 1 205 ? 0.845 -8.143 12.289 1.00 92.38 205 CYS A N 1
ATOM 1589 C CA . CYS A 1 205 ? 1.462 -8.951 13.340 1.00 92.38 205 CYS A CA 1
ATOM 1590 C C . CYS A 1 205 ? 2.942 -8.605 13.542 1.00 92.38 205 CYS A C 1
ATOM 1592 O O . CYS A 1 205 ? 3.387 -8.439 14.678 1.00 92.38 205 CYS A O 1
ATOM 1594 N N . ARG A 1 206 ? 3.700 -8.460 12.447 1.00 90.75 206 ARG A N 1
ATOM 1595 C CA . ARG A 1 206 ? 5.132 -8.136 12.488 1.00 90.75 206 ARG A CA 1
ATOM 1596 C C . ARG A 1 206 ? 5.385 -6.752 13.074 1.00 90.75 206 ARG A C 1
ATOM 1598 O O . ARG A 1 206 ? 6.225 -6.626 13.958 1.00 90.75 206 ARG A O 1
ATOM 1605 N N . LEU A 1 207 ? 4.656 -5.740 12.604 1.00 90.44 207 LEU A N 1
ATOM 1606 C CA . LEU A 1 207 ? 4.799 -4.360 13.081 1.00 90.44 207 LEU A CA 1
ATOM 1607 C C . LEU A 1 207 ? 4.362 -4.206 14.543 1.00 90.44 207 LEU A C 1
ATOM 1609 O O . LEU A 1 207 ? 4.905 -3.375 15.264 1.00 90.44 207 LEU A O 1
ATOM 1613 N N . SER A 1 208 ? 3.421 -5.039 14.991 1.00 89.88 208 SER A N 1
ATOM 1614 C CA . SER A 1 208 ? 2.884 -5.010 16.357 1.00 89.88 208 SER A CA 1
ATOM 1615 C C . SER A 1 208 ? 3.572 -5.987 17.323 1.00 89.88 208 SER A C 1
ATOM 1617 O O . SER A 1 208 ? 3.194 -6.038 18.490 1.00 89.88 208 SER A O 1
ATOM 1619 N N . ASN A 1 209 ? 4.550 -6.777 16.861 1.00 93.44 209 ASN A N 1
ATOM 1620 C CA . ASN A 1 209 ? 5.222 -7.841 17.621 1.00 93.44 209 ASN A CA 1
ATOM 1621 C C . ASN A 1 209 ? 4.254 -8.842 18.298 1.00 93.44 209 ASN A C 1
ATOM 1623 O O . ASN A 1 209 ? 4.394 -9.189 19.472 1.00 93.44 209 ASN A O 1
ATOM 1627 N N . VAL A 1 210 ? 3.253 -9.298 17.545 1.00 95.56 210 VAL A N 1
ATOM 1628 C CA . VAL A 1 210 ? 2.241 -10.286 17.964 1.00 95.56 210 VAL A CA 1
ATOM 1629 C C . VAL A 1 210 ? 2.066 -11.353 16.878 1.00 95.56 210 VAL A C 1
ATOM 1631 O O . VAL A 1 210 ? 2.734 -11.327 15.843 1.00 95.56 210 VAL A O 1
ATOM 1634 N N . GLY A 1 211 ? 1.174 -12.315 17.093 1.00 96.12 211 GLY A N 1
ATOM 1635 C CA . GLY A 1 211 ? 0.691 -13.213 16.046 1.00 96.12 211 GLY A CA 1
ATOM 1636 C C . GLY A 1 211 ? -0.826 -13.244 15.952 1.00 96.12 211 GLY A C 1
ATOM 1637 O O . GLY A 1 211 ? -1.529 -12.559 16.695 1.00 96.12 211 GLY A O 1
ATOM 1638 N N . ALA A 1 212 ? -1.339 -14.075 15.051 1.00 96.25 212 ALA A N 1
ATOM 1639 C CA . ALA A 1 212 ? -2.772 -14.224 14.821 1.00 96.25 212 ALA A CA 1
ATOM 1640 C C . ALA A 1 212 ? -3.167 -15.692 14.649 1.00 96.25 212 ALA A C 1
ATOM 1642 O O . ALA A 1 212 ? -2.456 -16.483 14.026 1.00 96.25 212 ALA A O 1
ATOM 1643 N N . ARG A 1 213 ? -4.336 -16.046 15.184 1.00 95.38 213 ARG A N 1
ATOM 1644 C CA . ARG A 1 213 ? -5.067 -17.270 14.844 1.00 95.38 213 ARG A CA 1
ATOM 1645 C C . ARG A 1 213 ? -6.193 -16.882 13.899 1.00 95.38 213 ARG A C 1
ATOM 1647 O O . ARG A 1 213 ? -7.065 -16.125 14.313 1.00 95.38 213 ARG A O 1
ATOM 1654 N N . VAL A 1 214 ? -6.156 -17.388 12.674 1.00 92.88 214 VAL A N 1
ATOM 1655 C CA . VAL A 1 214 ? -7.166 -17.143 11.637 1.00 92.88 214 VAL A CA 1
ATOM 1656 C C . VAL A 1 214 ? -7.899 -18.448 11.353 1.00 92.88 214 VAL A C 1
ATOM 1658 O O . VAL A 1 214 ? -7.268 -19.497 11.244 1.00 92.88 214 VAL A O 1
ATOM 1661 N N . HIS A 1 215 ? -9.219 -18.392 11.258 1.00 91.31 215 HIS A N 1
ATOM 1662 C CA . HIS A 1 215 ? -10.092 -19.531 11.003 1.00 91.31 215 HIS A CA 1
ATOM 1663 C C . HIS A 1 215 ? -10.549 -19.500 9.549 1.00 91.31 215 HIS A C 1
ATOM 1665 O O . HIS A 1 215 ? -11.261 -18.587 9.134 1.00 91.31 215 HIS A O 1
ATOM 1671 N N . LEU A 1 216 ? -10.106 -20.486 8.769 1.00 86.00 216 LEU A N 1
ATOM 1672 C CA . LEU A 1 216 ? -10.342 -20.557 7.329 1.00 86.00 216 LEU A CA 1
ATOM 1673 C C . LEU A 1 216 ? -11.836 -20.590 6.988 1.00 86.00 216 LEU A C 1
ATOM 1675 O O . LEU A 1 216 ? -12.288 -19.942 6.052 1.00 86.00 216 LEU A O 1
ATOM 1679 N N . ASP A 1 217 ? -12.604 -21.322 7.784 1.00 85.94 217 ASP A N 1
ATOM 1680 C CA . ASP A 1 217 ? -14.051 -21.478 7.668 1.00 85.94 217 ASP A CA 1
ATOM 1681 C C . ASP A 1 217 ? -14.842 -20.211 8.029 1.00 85.94 217 ASP A C 1
ATOM 1683 O O . ASP A 1 217 ? -16.020 -20.106 7.689 1.00 85.94 217 ASP A O 1
ATOM 1687 N N . GLN A 1 218 ? -14.201 -19.238 8.683 1.00 89.38 218 GLN A N 1
ATOM 1688 C CA . GLN A 1 218 ? -14.795 -17.941 9.012 1.00 89.38 218 GLN A CA 1
ATOM 1689 C C . GLN A 1 218 ? -14.485 -16.863 7.970 1.00 89.38 218 GLN A C 1
ATOM 1691 O O . GLN A 1 218 ? -15.139 -15.820 7.976 1.00 89.38 218 GLN A O 1
ATOM 1696 N N . ILE A 1 219 ? -13.518 -17.092 7.073 1.00 88.88 219 ILE A N 1
ATOM 1697 C CA . ILE A 1 219 ? -13.169 -16.124 6.030 1.00 88.88 219 ILE A CA 1
ATOM 1698 C C . ILE A 1 219 ? -14.386 -15.928 5.114 1.00 88.88 219 ILE A C 1
ATOM 1700 O O . ILE A 1 219 ? -14.920 -16.895 4.557 1.00 88.88 219 ILE A O 1
ATOM 1704 N N . PRO A 1 220 ? -14.871 -14.686 4.953 1.00 88.88 220 PRO A N 1
ATOM 1705 C CA . PRO A 1 220 ? -16.046 -14.443 4.142 1.00 88.88 220 PRO A CA 1
ATOM 1706 C C . PRO A 1 220 ? -15.706 -14.637 2.655 1.00 88.88 220 PRO A C 1
ATOM 1708 O O . PRO A 1 220 ? -14.897 -13.914 2.094 1.00 88.88 220 PRO A O 1
ATOM 1711 N N . ILE A 1 221 ? -16.378 -15.583 1.991 1.00 86.44 221 ILE A N 1
ATOM 1712 C CA . ILE A 1 221 ? -16.239 -15.856 0.544 1.00 86.44 221 ILE A CA 1
ATOM 1713 C C . ILE A 1 221 ? -17.518 -15.499 -0.222 1.00 86.44 221 ILE A C 1
ATOM 1715 O O . ILE A 1 221 ? -18.620 -15.590 0.341 1.00 86.44 221 ILE A O 1
ATOM 1719 N N . SER A 1 222 ? -17.392 -15.026 -1.471 1.00 85.75 222 SER A N 1
ATOM 1720 C CA . SER A 1 222 ? -18.534 -14.692 -2.352 1.00 85.75 222 SER A CA 1
ATOM 1721 C C . SER A 1 222 ? -19.322 -15.928 -2.755 1.00 85.75 222 SER A C 1
ATOM 1723 O O . SER A 1 222 ? -18.846 -17.046 -2.571 1.00 85.75 222 SER A O 1
ATOM 1725 N N . ASP A 1 223 ? -20.561 -15.744 -3.208 1.00 84.31 223 ASP A N 1
ATOM 1726 C CA . ASP A 1 223 ? -21.382 -16.882 -3.621 1.00 84.31 223 ASP A CA 1
ATOM 1727 C C . ASP A 1 223 ? -20.792 -17.520 -4.885 1.00 84.31 223 ASP A C 1
ATOM 1729 O O . ASP A 1 223 ? -20.732 -18.743 -4.976 1.00 84.31 223 ASP A O 1
ATOM 1733 N N . GLU A 1 224 ? -20.225 -16.701 -5.770 1.00 82.56 224 GLU A N 1
ATOM 1734 C CA . GLU A 1 224 ? -19.470 -17.101 -6.957 1.00 82.56 224 GLU A CA 1
ATOM 1735 C C . GLU A 1 224 ? -18.164 -17.808 -6.578 1.00 82.56 224 GLU A C 1
ATOM 1737 O O . GLU A 1 224 ? -17.883 -18.891 -7.081 1.00 82.56 224 GLU A O 1
ATOM 1742 N N . ALA A 1 225 ? -17.387 -17.261 -5.635 1.00 82.88 225 ALA A N 1
ATOM 1743 C CA . ALA A 1 225 ? -16.177 -17.917 -5.135 1.00 82.88 225 ALA A CA 1
ATOM 1744 C C . ALA A 1 225 ? -16.499 -19.247 -4.431 1.00 82.88 225 ALA A C 1
ATOM 1746 O O . ALA A 1 225 ? -15.756 -20.222 -4.552 1.00 82.88 225 ALA A O 1
ATOM 1747 N N . ARG A 1 226 ? -17.633 -19.322 -3.721 1.00 85.50 226 ARG A N 1
ATOM 1748 C CA . ARG A 1 226 ? -18.123 -20.570 -3.126 1.00 85.50 226 ARG A CA 1
ATOM 1749 C C . ARG A 1 226 ? -18.516 -21.575 -4.201 1.00 85.50 226 ARG A C 1
ATOM 1751 O O . ARG A 1 226 ? -18.264 -22.760 -4.017 1.00 85.50 226 ARG A O 1
ATOM 1758 N N . ASP A 1 227 ? -19.116 -21.126 -5.296 1.00 83.06 227 ASP A N 1
ATOM 1759 C CA . ASP A 1 227 ? -19.473 -21.998 -6.409 1.00 83.06 227 ASP A CA 1
ATOM 1760 C C . ASP A 1 227 ? -18.240 -22.548 -7.138 1.00 83.06 227 ASP A C 1
ATOM 1762 O O . ASP A 1 227 ? -18.155 -23.752 -7.381 1.00 83.06 227 ASP A O 1
ATOM 1766 N N . VAL A 1 228 ? -17.218 -21.712 -7.347 1.00 82.38 228 VAL A N 1
ATOM 1767 C CA . VAL A 1 228 ? -15.898 -22.150 -7.831 1.00 82.38 228 VAL A CA 1
ATOM 1768 C C . VAL A 1 228 ? -15.313 -23.227 -6.917 1.00 82.38 228 VAL A C 1
ATOM 1770 O O . VAL A 1 228 ? -14.886 -24.274 -7.403 1.00 82.38 228 VAL A O 1
ATOM 1773 N N . LEU A 1 229 ? -15.343 -23.010 -5.598 1.00 82.31 229 LEU A N 1
ATOM 1774 C CA . LEU A 1 229 ? -14.830 -23.962 -4.606 1.00 82.31 229 LEU A CA 1
ATOM 1775 C C . LEU A 1 229 ? -15.599 -25.283 -4.550 1.00 82.31 229 LEU A C 1
ATOM 1777 O O . LEU A 1 229 ? -15.005 -26.306 -4.220 1.00 82.31 229 LEU A O 1
ATOM 1781 N N . ARG A 1 230 ? -16.903 -25.296 -4.851 1.00 83.12 230 ARG A N 1
ATOM 1782 C CA . ARG A 1 230 ? -17.672 -26.553 -4.920 1.00 83.12 230 ARG A CA 1
ATOM 1783 C C . ARG A 1 230 ? -17.135 -27.474 -6.008 1.00 83.12 230 ARG A C 1
ATOM 1785 O O . ARG A 1 230 ? -17.118 -28.685 -5.812 1.00 83.12 230 ARG A O 1
ATOM 1792 N N . HIS A 1 231 ? -16.711 -26.895 -7.128 1.00 81.69 231 HIS A N 1
ATOM 1793 C CA . HIS A 1 231 ? -16.172 -27.630 -8.267 1.00 81.69 231 HIS A CA 1
ATOM 1794 C C . HIS A 1 231 ? -14.651 -27.840 -8.170 1.00 81.69 231 HIS A C 1
ATOM 1796 O O . HIS A 1 231 ? -14.140 -28.791 -8.750 1.00 81.69 231 HIS A O 1
ATOM 1802 N N . ASN A 1 232 ? -13.947 -26.982 -7.419 1.00 80.62 232 ASN A N 1
ATOM 1803 C CA . ASN A 1 232 ? -12.483 -26.934 -7.318 1.00 80.62 232 ASN A CA 1
ATOM 1804 C C . ASN A 1 232 ? -12.041 -26.671 -5.856 1.00 80.62 232 ASN A C 1
ATOM 1806 O O . ASN A 1 232 ? -11.553 -25.579 -5.529 1.00 80.62 232 ASN A O 1
ATOM 1810 N N . PRO A 1 233 ? -12.263 -27.616 -4.924 1.00 80.50 233 PRO A N 1
ATOM 1811 C CA . PRO A 1 233 ? -12.022 -27.408 -3.491 1.00 80.50 233 PRO A CA 1
ATOM 1812 C C . PRO A 1 233 ? -10.553 -27.125 -3.138 1.00 80.50 233 PRO A C 1
ATOM 1814 O O . PRO A 1 233 ? -10.267 -26.497 -2.118 1.00 80.50 233 PRO A O 1
ATOM 1817 N N . GLU A 1 234 ? -9.610 -27.544 -3.979 1.00 79.31 234 GLU A N 1
ATOM 1818 C CA . GLU A 1 234 ? -8.177 -27.281 -3.836 1.00 79.31 234 GLU A CA 1
ATOM 1819 C C . GLU A 1 234 ? -7.805 -25.794 -3.966 1.00 79.31 234 GLU A C 1
ATOM 1821 O O . GLU A 1 234 ? -6.746 -25.382 -3.490 1.00 79.31 234 GLU A O 1
ATOM 1826 N N . LEU A 1 235 ? -8.679 -24.958 -4.543 1.00 79.25 235 LEU A N 1
ATOM 1827 C CA . LEU A 1 235 ? -8.450 -23.514 -4.683 1.00 79.25 235 LEU A CA 1
ATOM 1828 C C . LEU A 1 235 ? -8.611 -22.731 -3.371 1.00 79.25 235 LEU A C 1
ATOM 1830 O O . LEU A 1 235 ? -8.360 -21.527 -3.343 1.00 79.25 235 LEU A O 1
ATOM 1834 N N . ILE A 1 236 ? -8.983 -23.384 -2.268 1.00 76.19 236 ILE A N 1
ATOM 1835 C CA . ILE A 1 236 ? -9.198 -22.715 -0.980 1.00 76.19 236 ILE A CA 1
ATOM 1836 C C . ILE A 1 236 ? -7.945 -21.996 -0.460 1.00 76.19 236 ILE A C 1
ATOM 1838 O O . ILE A 1 236 ? -8.046 -20.885 0.064 1.00 76.19 236 ILE A O 1
ATOM 1842 N N . GLU A 1 237 ? -6.753 -22.572 -0.666 1.00 74.12 237 GLU A N 1
ATOM 1843 C CA . GLU A 1 237 ? -5.496 -21.904 -0.308 1.00 74.12 237 GLU A CA 1
ATOM 1844 C C . GLU A 1 237 ? -5.299 -20.635 -1.139 1.00 74.12 237 GLU A C 1
ATOM 1846 O O . GLU A 1 237 ? -4.916 -19.602 -0.592 1.00 74.12 237 GLU A O 1
ATOM 1851 N N . ARG A 1 238 ? -5.622 -20.682 -2.438 1.00 74.12 238 ARG A N 1
ATOM 1852 C CA . ARG A 1 238 ? -5.549 -19.534 -3.354 1.00 74.12 238 ARG A CA 1
ATOM 1853 C C . ARG A 1 238 ? -6.543 -18.434 -3.015 1.00 74.12 238 ARG A C 1
ATOM 1855 O O . ARG A 1 238 ? -6.224 -17.285 -3.245 1.00 74.12 238 ARG A O 1
ATOM 1862 N N . ILE A 1 239 ? -7.702 -18.742 -2.445 1.00 72.38 239 ILE A N 1
ATOM 1863 C CA . ILE A 1 239 ? -8.646 -17.703 -2.001 1.00 72.38 239 ILE A CA 1
ATOM 1864 C C . ILE A 1 239 ? -8.127 -16.972 -0.757 1.00 72.38 239 ILE A C 1
ATOM 1866 O O . ILE A 1 239 ? -8.407 -15.799 -0.567 1.00 72.38 239 ILE A O 1
ATOM 1870 N N . CYS A 1 240 ? -7.337 -17.638 0.085 1.00 70.38 240 CYS A N 1
ATOM 1871 C CA . CYS A 1 240 ? -6.837 -17.040 1.332 1.00 70.38 240 CYS A CA 1
ATOM 1872 C C . CYS A 1 240 ? -5.451 -16.402 1.203 1.00 70.38 240 CYS A C 1
ATOM 1874 O O . CYS A 1 240 ? -5.010 -15.672 2.095 1.00 70.38 240 CYS A O 1
ATOM 1876 N N . SER A 1 241 ? -4.752 -16.731 0.120 1.00 74.56 241 SER A N 1
ATOM 1877 C CA . SER A 1 241 ? -3.442 -16.194 -0.255 1.00 74.56 241 SER A CA 1
ATOM 1878 C C . SER A 1 241 ? -3.483 -15.381 -1.553 1.00 74.56 241 SER A C 1
ATOM 1880 O O . SER A 1 241 ? -2.471 -14.815 -1.945 1.00 74.56 241 SER A O 1
ATOM 1882 N N . GLY A 1 242 ? -4.622 -15.333 -2.237 1.00 73.31 242 GLY A N 1
ATOM 1883 C CA . GLY A 1 242 ? -4.834 -14.488 -3.405 1.00 73.31 242 GLY A CA 1
ATOM 1884 C C . GLY A 1 242 ? -4.942 -13.032 -2.978 1.00 73.31 242 GLY A C 1
ATOM 1885 O O . GLY A 1 242 ? -5.447 -12.757 -1.894 1.00 73.31 242 GLY A O 1
ATOM 1886 N N . GLY A 1 243 ? -4.407 -12.141 -3.805 1.00 80.38 243 GLY A N 1
ATOM 1887 C CA . GLY A 1 243 ? -4.460 -10.694 -3.618 1.00 80.38 243 GLY A CA 1
ATOM 1888 C C . GLY A 1 243 ? -5.532 -10.025 -4.480 1.00 80.38 243 GLY A C 1
ATOM 1889 O O . GLY A 1 243 ? -6.404 -10.702 -5.022 1.00 80.38 243 GLY A O 1
ATOM 1890 N N . ASP A 1 244 ? -5.416 -8.705 -4.633 1.00 79.69 244 ASP A N 1
ATOM 1891 C CA . ASP A 1 244 ? -6.318 -7.835 -5.410 1.00 79.69 244 ASP A CA 1
ATOM 1892 C C . ASP A 1 244 ? -7.786 -7.815 -4.920 1.00 79.69 244 ASP A C 1
ATOM 1894 O O . ASP A 1 244 ? -8.704 -7.490 -5.672 1.00 79.69 244 ASP A O 1
ATOM 1898 N N . ASP A 1 245 ? -8.026 -8.119 -3.638 1.00 83.31 245 ASP A N 1
ATOM 1899 C CA . ASP A 1 245 ? -9.357 -8.000 -3.023 1.00 83.31 245 ASP A CA 1
ATOM 1900 C C . ASP A 1 245 ? -9.710 -6.542 -2.667 1.00 83.31 245 ASP A C 1
ATOM 1902 O O . ASP A 1 245 ? -10.870 -6.139 -2.777 1.00 83.31 245 ASP A O 1
ATOM 1906 N N . TYR A 1 246 ? -8.720 -5.768 -2.200 1.00 85.56 246 TYR A N 1
ATOM 1907 C CA . TYR A 1 246 ? -8.827 -4.388 -1.694 1.00 85.56 246 TYR A CA 1
ATOM 1908 C C . TYR A 1 246 ? -9.892 -4.176 -0.596 1.00 85.56 246 TYR A C 1
ATOM 1910 O O . TYR A 1 246 ? -10.355 -3.060 -0.342 1.00 85.56 246 TYR A O 1
ATOM 1918 N N . GLU A 1 247 ? -10.250 -5.258 0.096 1.00 92.25 247 GLU A N 1
ATOM 1919 C CA . GLU A 1 247 ? -11.055 -5.255 1.318 1.00 92.25 247 GLU A CA 1
ATOM 1920 C C . GLU A 1 247 ? -10.210 -4.793 2.525 1.00 92.25 247 GLU A C 1
ATOM 1922 O O . GLU A 1 247 ? -8.988 -4.691 2.437 1.00 92.25 247 GLU A O 1
ATOM 1927 N N . LEU A 1 248 ? -10.831 -4.535 3.683 1.00 93.25 248 LEU A N 1
ATOM 1928 C CA . LEU A 1 248 ? -10.097 -4.183 4.911 1.00 93.25 248 LEU A CA 1
ATOM 1929 C C . LEU A 1 248 ? -9.944 -5.379 5.855 1.00 93.25 248 LEU A C 1
ATOM 1931 O O . LEU A 1 248 ? -10.930 -6.033 6.204 1.00 93.25 248 LEU A O 1
ATOM 1935 N N . ALA A 1 249 ? -8.723 -5.582 6.351 1.00 94.50 249 ALA A N 1
ATOM 1936 C CA . ALA A 1 249 ? -8.418 -6.412 7.511 1.00 94.50 249 ALA A CA 1
ATOM 1937 C C . ALA A 1 249 ? -8.002 -5.523 8.687 1.00 94.50 249 ALA A C 1
ATOM 1939 O O . ALA A 1 249 ? -7.076 -4.715 8.594 1.00 94.50 249 ALA A O 1
ATOM 1940 N N . PHE A 1 250 ? -8.657 -5.681 9.833 1.00 95.94 250 PHE A N 1
ATOM 1941 C CA . PHE A 1 250 ? -8.344 -4.877 11.011 1.00 95.94 250 PHE A CA 1
ATOM 1942 C C . PHE A 1 250 ? -8.465 -5.669 12.307 1.00 95.94 250 PHE A C 1
ATOM 1944 O O . PHE A 1 250 ? -8.990 -6.782 12.361 1.00 95.94 250 PHE A O 1
ATOM 1951 N N . THR A 1 251 ? -7.914 -5.089 13.370 1.00 97.06 251 THR A N 1
ATOM 1952 C CA . THR A 1 251 ? -7.971 -5.647 14.720 1.00 97.06 251 THR A CA 1
ATOM 1953 C C . THR A 1 251 ? -8.683 -4.695 15.657 1.00 97.06 251 THR A C 1
ATOM 1955 O O . THR A 1 251 ? -8.526 -3.482 15.542 1.00 97.06 251 THR A O 1
ATOM 1958 N N . SER A 1 252 ? -9.429 -5.229 16.615 1.00 96.38 252 SER A N 1
ATOM 1959 C CA . SER A 1 252 ? -10.128 -4.439 17.631 1.00 96.38 252 SER A CA 1
ATOM 1960 C C . SER A 1 252 ? -10.161 -5.180 18.968 1.00 96.38 252 SER A C 1
ATOM 1962 O O . SER A 1 252 ? -9.877 -6.380 19.050 1.00 96.38 252 SER A O 1
ATOM 1964 N N . ALA A 1 253 ? -10.461 -4.469 20.055 1.00 95.25 253 ALA A N 1
ATOM 1965 C CA . ALA A 1 253 ? -10.809 -5.121 21.312 1.00 95.25 253 ALA A CA 1
ATOM 1966 C C . ALA A 1 253 ? -12.196 -5.775 21.183 1.00 95.25 253 ALA A C 1
ATOM 1968 O O . ALA A 1 253 ? -13.092 -5.180 20.595 1.00 95.25 253 ALA A O 1
ATOM 1969 N N . ALA A 1 254 ? -12.390 -6.964 21.765 1.00 93.56 254 ALA A N 1
ATOM 1970 C CA . ALA A 1 254 ? -13.665 -7.692 21.678 1.00 93.56 254 ALA A CA 1
ATOM 1971 C C . ALA A 1 254 ? -14.882 -6.883 22.183 1.00 93.56 254 ALA A C 1
ATOM 1973 O O . ALA A 1 254 ? -15.999 -7.074 21.719 1.00 93.56 254 ALA A O 1
ATOM 1974 N N . GLU A 1 255 ? -14.669 -5.948 23.109 1.00 95.75 255 GLU A N 1
ATOM 1975 C CA . GLU A 1 255 ? -15.699 -5.019 23.597 1.00 95.75 255 GLU A CA 1
ATOM 1976 C C . GLU A 1 255 ? -16.222 -4.049 22.523 1.00 95.75 255 GLU A C 1
ATOM 1978 O O . GLU A 1 255 ? -17.375 -3.627 22.595 1.00 95.75 255 GLU A O 1
ATOM 1983 N N . ASN A 1 256 ? -15.430 -3.764 21.483 1.00 95.06 256 ASN A N 1
ATOM 1984 C CA . ASN A 1 256 ? -15.832 -2.899 20.371 1.00 95.06 256 ASN A CA 1
ATOM 1985 C C . ASN A 1 256 ? -16.696 -3.633 19.331 1.00 95.06 256 ASN A C 1
ATOM 1987 O O . ASN A 1 256 ? -17.238 -2.981 18.440 1.00 95.06 256 ASN A O 1
ATOM 1991 N N . HIS A 1 257 ? -16.856 -4.959 19.430 1.00 93.31 257 HIS A N 1
ATOM 1992 C CA . HIS A 1 257 ? -17.537 -5.771 18.416 1.00 93.31 257 HIS A CA 1
ATOM 1993 C C . HIS A 1 257 ? -18.952 -5.261 18.106 1.00 93.31 257 HIS A C 1
ATOM 1995 O O . HIS A 1 257 ? -19.303 -5.039 16.949 1.00 93.31 257 HIS A O 1
ATOM 2001 N N . THR A 1 258 ? -19.753 -4.970 19.136 1.00 95.44 258 THR A N 1
ATOM 2002 C CA . THR A 1 258 ? -21.112 -4.432 18.955 1.00 95.44 258 THR A CA 1
ATOM 2003 C C . THR A 1 258 ? -21.106 -3.111 18.185 1.00 95.44 258 THR A C 1
ATOM 2005 O O . THR A 1 258 ? -21.923 -2.914 17.289 1.00 95.44 258 THR A O 1
ATOM 2008 N N . GLN A 1 259 ? -20.172 -2.210 18.500 1.00 95.88 259 GLN A N 1
ATOM 2009 C CA . GLN A 1 259 ? -20.052 -0.923 17.816 1.00 95.88 259 GLN A CA 1
ATOM 2010 C C . GLN A 1 259 ? -19.643 -1.101 16.350 1.00 95.88 259 GLN A C 1
ATOM 2012 O O . GLN A 1 259 ? -20.188 -0.424 15.479 1.00 95.88 259 GLN A O 1
ATOM 2017 N N . ILE A 1 260 ? -18.729 -2.031 16.065 1.00 94.81 260 ILE A N 1
ATOM 2018 C CA . ILE A 1 260 ? -18.301 -2.333 14.697 1.00 94.81 260 ILE A CA 1
ATOM 2019 C C . ILE A 1 260 ? -19.468 -2.890 13.881 1.00 94.81 260 ILE A C 1
ATOM 2021 O O . ILE A 1 260 ? -19.708 -2.430 12.767 1.00 94.81 260 ILE A O 1
ATOM 2025 N N . MET A 1 261 ? -20.249 -3.811 14.450 1.00 95.25 261 MET A N 1
ATOM 2026 C CA . MET A 1 261 ? -21.421 -4.368 13.772 1.00 95.25 261 MET A CA 1
ATOM 2027 C C . MET A 1 261 ? -22.503 -3.313 13.502 1.00 95.25 261 MET A C 1
ATOM 2029 O O . MET A 1 261 ? -23.150 -3.367 12.457 1.00 95.25 261 MET A O 1
ATOM 2033 N N . LEU A 1 262 ? -22.672 -2.325 14.389 1.00 95.69 262 LEU A N 1
ATOM 2034 C CA . LEU A 1 262 ? -23.566 -1.184 14.153 1.00 95.69 262 LEU A CA 1
ATOM 2035 C C . LEU A 1 262 ? -23.069 -0.290 13.008 1.00 95.69 262 LEU A C 1
ATOM 2037 O O . LEU A 1 262 ? -23.863 0.083 12.149 1.00 95.69 262 LEU A O 1
ATOM 2041 N N . ILE A 1 263 ? -21.767 0.012 12.961 1.00 93.88 263 ILE A N 1
ATOM 2042 C CA . ILE A 1 263 ? -21.150 0.763 11.853 1.00 93.88 263 ILE A CA 1
ATOM 2043 C C . ILE A 1 263 ? -21.320 0.006 10.532 1.00 93.88 263 ILE A C 1
ATOM 2045 O O . ILE A 1 263 ? -21.695 0.600 9.525 1.00 93.88 263 ILE A O 1
ATOM 2049 N N . ALA A 1 264 ? -21.066 -1.303 10.532 1.00 92.69 264 ALA A N 1
ATOM 2050 C CA . ALA A 1 264 ? -21.199 -2.141 9.349 1.00 92.69 264 ALA A CA 1
ATOM 2051 C C . ALA A 1 264 ? -22.644 -2.152 8.825 1.00 92.69 264 ALA A C 1
ATOM 2053 O O . ALA A 1 264 ? -22.868 -1.975 7.629 1.00 92.69 264 ALA A O 1
ATOM 2054 N N . ALA A 1 265 ? -23.625 -2.288 9.724 1.00 93.50 265 ALA A N 1
ATOM 2055 C CA . ALA A 1 265 ? -25.043 -2.260 9.378 1.00 93.50 265 ALA A CA 1
ATOM 2056 C C . ALA A 1 265 ? -25.491 -0.899 8.818 1.00 93.50 265 ALA A C 1
ATOM 2058 O O . ALA A 1 265 ? -26.184 -0.874 7.804 1.00 93.50 265 ALA A O 1
ATOM 2059 N N . ASP A 1 266 ? -25.066 0.210 9.437 1.00 93.12 266 ASP A N 1
ATOM 2060 C CA . ASP A 1 266 ? -25.327 1.585 8.971 1.00 93.12 266 ASP A CA 1
ATOM 2061 C C . ASP A 1 266 ? -24.798 1.820 7.549 1.00 93.12 266 ASP A C 1
ATOM 2063 O O . ASP A 1 266 ? -25.454 2.448 6.723 1.00 93.12 266 ASP A O 1
ATOM 2067 N N . LEU A 1 267 ? -23.629 1.255 7.242 1.00 90.25 267 LEU A N 1
ATOM 2068 C CA . LEU A 1 267 ? -23.000 1.356 5.926 1.00 90.25 267 LEU A CA 1
ATOM 2069 C C . LEU A 1 267 ? -23.477 0.292 4.923 1.00 90.25 267 LEU A C 1
ATOM 2071 O O . LEU A 1 267 ? -23.074 0.333 3.764 1.00 90.25 267 LEU A O 1
ATOM 2075 N N . GLY A 1 268 ? -24.299 -0.674 5.344 1.00 89.38 268 GLY A N 1
ATOM 2076 C CA . GLY A 1 268 ? -24.754 -1.776 4.490 1.00 89.38 268 GLY A CA 1
ATOM 2077 C C . GLY A 1 268 ? -23.661 -2.780 4.090 1.00 89.38 268 GLY A C 1
ATOM 2078 O O . GLY A 1 268 ? -23.867 -3.556 3.155 1.00 89.38 268 GLY A O 1
ATOM 2079 N N . VAL A 1 269 ? -22.524 -2.802 4.792 1.00 88.44 269 VAL A N 1
ATOM 2080 C CA . VAL A 1 269 ? -21.381 -3.694 4.517 1.00 88.44 269 VAL A CA 1
ATOM 2081 C C . VAL A 1 269 ? -21.343 -4.874 5.488 1.00 88.44 269 VAL A C 1
ATOM 2083 O O . VAL A 1 269 ? -21.860 -4.799 6.604 1.00 88.44 269 VAL A O 1
ATOM 2086 N N . LYS A 1 270 ? -20.728 -5.996 5.091 1.00 90.88 270 LYS A N 1
ATOM 2087 C CA . LYS A 1 270 ? -20.614 -7.174 5.963 1.00 90.88 270 LYS A CA 1
ATOM 2088 C C . LYS A 1 270 ? -19.227 -7.255 6.584 1.00 90.88 270 LYS A C 1
ATOM 2090 O O . LYS A 1 270 ? -18.292 -7.686 5.925 1.00 90.88 270 LYS A O 1
ATOM 2095 N N . VAL A 1 271 ? -19.119 -6.990 7.880 1.00 93.69 271 VAL A N 1
ATOM 2096 C CA . VAL A 1 271 ? -17.906 -7.280 8.660 1.00 93.69 271 VAL A CA 1
ATOM 2097 C C . VAL A 1 271 ? -18.010 -8.669 9.294 1.00 93.69 271 VAL A C 1
ATOM 2099 O O . VAL A 1 271 ? -19.067 -9.064 9.784 1.00 93.69 271 VAL A O 1
ATOM 2102 N N . THR A 1 272 ? -16.926 -9.441 9.239 1.00 95.00 272 THR A N 1
ATOM 2103 C CA . THR A 1 272 ? -16.852 -10.818 9.736 1.00 95.00 272 THR A CA 1
ATOM 2104 C C . THR A 1 272 ? -15.618 -10.989 10.606 1.00 95.00 272 THR A C 1
ATOM 2106 O O . THR A 1 272 ? -14.501 -10.760 10.152 1.00 95.00 272 THR A O 1
ATOM 2109 N N . LYS A 1 273 ? -15.792 -11.456 11.841 1.00 95.50 273 LYS A N 1
ATOM 2110 C CA . LYS A 1 273 ? -14.670 -11.910 12.661 1.00 95.50 273 LYS A CA 1
ATOM 2111 C C . LYS A 1 273 ? -14.106 -13.209 12.089 1.00 95.50 273 LYS A C 1
ATOM 2113 O O . LYS A 1 273 ? -14.826 -14.197 11.999 1.00 95.50 273 LYS A O 1
ATOM 2118 N N . VAL A 1 274 ? -12.821 -13.202 11.751 1.00 94.38 274 VAL A N 1
ATOM 2119 C CA . VAL A 1 274 ? -12.097 -14.345 11.170 1.00 94.38 274 VAL A CA 1
ATOM 2120 C C . VAL A 1 274 ? -11.039 -14.917 12.110 1.00 94.38 274 VAL A C 1
ATOM 2122 O O . VAL A 1 274 ? -10.372 -15.894 11.775 1.00 94.38 274 VAL A O 1
ATOM 2125 N N . GLY A 1 275 ? -10.805 -14.294 13.268 1.00 94.81 275 GLY A N 1
ATOM 2126 C CA . GLY A 1 275 ? -9.696 -14.700 14.117 1.00 94.81 275 GLY A CA 1
ATOM 2127 C C . GLY A 1 275 ? -9.492 -13.899 15.393 1.00 94.81 275 GLY A C 1
ATOM 2128 O O . GLY A 1 275 ? -10.330 -13.103 15.819 1.00 94.81 275 GLY A O 1
ATOM 2129 N N . THR A 1 276 ? -8.338 -14.135 16.014 1.00 97.12 276 THR A N 1
ATOM 2130 C CA . THR A 1 276 ? -7.892 -13.459 17.242 1.00 97.12 276 THR A CA 1
ATOM 2131 C C . THR A 1 276 ? -6.390 -13.213 17.224 1.00 97.12 276 THR A C 1
ATOM 2133 O O . THR A 1 276 ? -5.628 -14.042 16.720 1.00 97.12 276 THR A O 1
ATOM 2136 N N . ILE A 1 277 ? -5.957 -12.108 17.828 1.00 97.62 277 ILE A N 1
ATOM 2137 C CA . ILE A 1 277 ? -4.537 -11.814 18.048 1.00 97.62 277 ILE A CA 1
ATOM 2138 C C . ILE A 1 277 ? -4.026 -12.579 19.272 1.00 97.62 277 ILE A C 1
ATOM 2140 O O . ILE A 1 277 ? -4.704 -12.671 20.298 1.00 97.62 277 ILE A O 1
ATOM 2144 N N . VAL A 1 278 ? -2.810 -13.114 19.169 1.00 96.81 278 VAL A N 1
ATOM 2145 C CA . VAL A 1 278 ? -2.127 -13.893 20.208 1.00 96.81 278 VAL A CA 1
ATOM 2146 C C . VAL A 1 278 ? -0.722 -13.356 20.465 1.00 96.81 278 VAL A C 1
ATOM 2148 O O . VAL A 1 278 ? -0.122 -12.721 19.607 1.00 96.81 278 VAL A O 1
ATOM 2151 N N . ALA A 1 279 ? -0.173 -13.635 21.648 1.00 94.12 279 ALA A N 1
ATOM 2152 C CA . ALA A 1 279 ? 1.164 -13.167 22.019 1.00 94.12 279 ALA A CA 1
ATOM 2153 C C . ALA A 1 279 ? 2.290 -13.828 21.204 1.00 94.12 279 ALA A C 1
ATOM 2155 O O . ALA A 1 279 ? 3.328 -13.219 20.975 1.00 94.12 279 ALA A O 1
ATOM 2156 N N . GLN A 1 280 ? 2.105 -15.080 20.775 1.00 92.94 280 GLN A N 1
ATOM 2157 C CA . GLN A 1 280 ? 3.126 -15.801 20.020 1.00 92.94 280 GLN A CA 1
ATOM 2158 C C . GLN A 1 280 ? 3.223 -15.259 18.584 1.00 92.94 280 GLN A C 1
ATOM 2160 O O . GLN A 1 280 ? 2.205 -15.303 17.898 1.00 92.94 280 GLN A O 1
ATOM 2165 N N . PRO A 1 281 ? 4.408 -14.830 18.102 1.00 89.44 281 PRO A N 1
ATOM 2166 C CA . PRO A 1 281 ? 4.559 -14.266 16.763 1.00 89.44 281 PRO A CA 1
ATOM 2167 C C . PRO A 1 281 ? 4.179 -15.216 15.622 1.00 89.44 281 PRO A C 1
ATOM 2169 O O . PRO A 1 281 ? 4.386 -16.431 15.698 1.00 89.44 281 PRO A O 1
ATOM 2172 N N . GLY A 1 282 ? 3.697 -14.622 14.528 1.00 87.19 282 GLY A N 1
ATOM 2173 C CA . GLY A 1 282 ? 3.339 -15.311 13.287 1.00 87.19 282 GLY A CA 1
ATOM 2174 C C . GLY A 1 282 ? 1.841 -15.587 13.135 1.00 87.19 282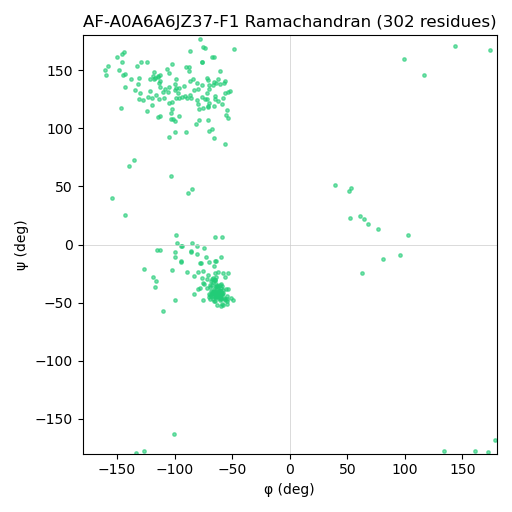 GLY A C 1
ATOM 2175 O O . GLY A 1 282 ? 1.078 -15.589 14.100 1.00 87.19 282 GLY A O 1
ATOM 2176 N N . VAL A 1 283 ? 1.412 -15.816 11.893 1.00 91.50 283 VAL A N 1
ATOM 2177 C CA . VAL A 1 283 ? 0.014 -16.126 11.565 1.00 91.50 283 VAL A CA 1
ATOM 2178 C C . VAL A 1 283 ? -0.157 -17.637 11.450 1.00 91.50 283 VAL A C 1
ATOM 2180 O O . VAL A 1 283 ? 0.615 -18.307 10.764 1.00 91.50 283 VAL A O 1
ATOM 2183 N N . ARG A 1 284 ? -1.166 -18.182 12.132 1.00 92.38 284 ARG A N 1
ATOM 2184 C CA . ARG A 1 284 ? -1.565 -19.591 12.048 1.00 92.38 284 ARG A CA 1
ATOM 2185 C C . ARG A 1 284 ? -2.995 -19.684 11.555 1.00 92.38 284 ARG A C 1
ATOM 2187 O O . ARG A 1 284 ? -3.888 -19.090 12.159 1.00 92.38 284 ARG A O 1
ATOM 2194 N N . VAL A 1 285 ? -3.190 -20.461 10.498 1.00 90.38 285 VAL A N 1
ATOM 2195 C CA . VAL A 1 285 ? -4.501 -20.712 9.902 1.00 90.38 285 VAL A CA 1
ATOM 2196 C C . VAL A 1 285 ? -5.028 -22.050 10.407 1.00 90.38 285 VAL A C 1
ATOM 2198 O O . VAL A 1 285 ? -4.280 -23.026 10.462 1.00 90.38 285 VAL A O 1
ATOM 2201 N N . TYR A 1 286 ? -6.294 -22.082 10.805 1.00 90.62 286 TYR A N 1
ATOM 2202 C CA . TYR A 1 286 ? -6.976 -23.251 11.348 1.00 90.62 286 TYR A CA 1
ATOM 2203 C C . TYR A 1 286 ? -8.139 -23.650 10.442 1.00 90.62 286 TYR A C 1
ATOM 2205 O O . TYR A 1 286 ? -8.832 -22.781 9.914 1.00 90.62 286 TYR A O 1
ATOM 2213 N N . ASP A 1 287 ? -8.356 -24.954 10.283 1.00 86.81 287 ASP A N 1
ATOM 2214 C CA . ASP A 1 287 ? -9.570 -25.492 9.668 1.00 86.81 287 ASP A CA 1
ATOM 2215 C C . ASP A 1 287 ? -10.761 -25.483 10.649 1.00 86.81 287 ASP A C 1
ATOM 2217 O O . ASP A 1 287 ? -10.621 -25.164 11.836 1.00 86.81 287 ASP A O 1
ATOM 2221 N N . SER A 1 288 ? -11.935 -25.900 10.167 1.00 84.81 288 SER A N 1
ATOM 2222 C CA . SER A 1 288 ? -13.155 -26.026 10.981 1.00 84.81 288 SER A CA 1
ATOM 2223 C C . SER A 1 288 ? -13.061 -27.084 12.089 1.00 84.81 288 SER A C 1
ATOM 2225 O O . SER A 1 288 ? -13.882 -27.104 13.005 1.00 84.81 288 SER A O 1
ATOM 2227 N N . LYS A 1 289 ? -12.056 -27.967 12.037 1.00 87.06 289 LYS A N 1
ATOM 2228 C CA . LYS A 1 289 ? -11.763 -28.978 13.064 1.00 87.06 289 LYS A CA 1
ATOM 2229 C C . LYS A 1 289 ? -10.738 -28.476 14.088 1.00 87.06 289 LYS A C 1
ATOM 2231 O O . LYS A 1 289 ? -10.403 -29.210 15.016 1.00 87.06 289 LYS A O 1
ATOM 2236 N N . GLY A 1 290 ? -10.230 -27.251 13.938 1.00 85.56 290 GLY A N 1
ATOM 2237 C CA . GLY A 1 290 ? -9.202 -26.668 14.799 1.00 85.56 290 GLY A CA 1
ATOM 2238 C C . GLY A 1 290 ? -7.784 -27.181 14.529 1.00 85.56 290 GLY A C 1
ATOM 2239 O O . GLY A 1 290 ? -6.890 -26.933 15.340 1.00 85.56 290 GLY A O 1
ATOM 2240 N N . SER A 1 291 ? -7.554 -27.869 13.410 1.00 87.62 291 SER A N 1
ATOM 2241 C CA . SER A 1 291 ? -6.225 -28.309 12.977 1.00 87.62 291 SER A CA 1
ATOM 2242 C C . SER A 1 291 ? -5.505 -27.189 12.231 1.00 87.62 291 SER A C 1
ATOM 2244 O O . SER A 1 291 ? -6.119 -26.434 11.481 1.00 87.62 291 SER A O 1
ATOM 2246 N N . ILE A 1 292 ? -4.189 -27.074 12.428 1.00 86.94 292 ILE A N 1
ATOM 2247 C CA . ILE A 1 292 ? -3.378 -26.074 11.724 1.00 86.94 292 ILE A CA 1
ATOM 2248 C C . ILE A 1 292 ? -3.236 -26.485 10.259 1.00 86.94 292 ILE A C 1
ATOM 2250 O O . ILE A 1 292 ? -2.727 -27.565 9.959 1.00 86.94 292 ILE A O 1
ATOM 2254 N N . ILE A 1 293 ? -3.616 -25.583 9.361 1.00 81.69 293 ILE A N 1
ATOM 2255 C CA . ILE A 1 293 ? -3.370 -25.709 7.929 1.00 81.69 293 ILE A CA 1
ATOM 2256 C C . ILE A 1 293 ? -2.017 -25.077 7.624 1.00 81.69 293 ILE A C 1
ATOM 2258 O O . ILE A 1 293 ? -1.758 -23.911 7.937 1.00 81.69 293 ILE A O 1
ATOM 2262 N N . ARG A 1 294 ? -1.144 -25.850 6.980 1.00 77.69 294 ARG A N 1
ATOM 2263 C CA . ARG A 1 294 ? 0.106 -25.331 6.437 1.00 77.69 294 ARG A CA 1
ATOM 2264 C C . ARG A 1 294 ? -0.146 -24.878 5.007 1.00 77.69 294 ARG A C 1
ATOM 2266 O O . ARG A 1 294 ? -0.103 -25.699 4.102 1.00 77.69 294 ARG A O 1
ATOM 2273 N N . LEU A 1 295 ? -0.382 -23.582 4.828 1.00 70.44 295 LEU A N 1
ATOM 2274 C CA . LEU A 1 295 ? -0.510 -22.996 3.495 1.00 70.44 295 LEU A CA 1
ATOM 2275 C C . LEU A 1 295 ? 0.778 -23.244 2.705 1.00 70.44 295 LEU A C 1
ATOM 2277 O O . LEU A 1 295 ? 1.864 -22.848 3.140 1.00 70.44 295 LEU A O 1
ATOM 2281 N N . THR A 1 296 ? 0.648 -23.921 1.569 1.00 61.72 296 THR A N 1
ATOM 2282 C CA . THR A 1 296 ? 1.752 -24.145 0.626 1.00 61.72 296 THR A CA 1
ATOM 2283 C C . THR A 1 296 ? 1.928 -22.951 -0.305 1.00 61.72 296 THR A C 1
ATOM 2285 O O . THR A 1 296 ? 3.032 -22.679 -0.780 1.00 61.72 296 THR A O 1
ATOM 2288 N N . HIS A 1 297 ? 0.837 -22.216 -0.528 1.00 56.50 297 HIS A N 1
ATOM 2289 C CA . HIS A 1 297 ? 0.804 -20.964 -1.262 1.00 56.50 297 HIS A CA 1
ATOM 2290 C C . HIS A 1 297 ? 0.781 -19.823 -0.246 1.00 56.50 297 HIS A C 1
ATOM 2292 O O . HIS A 1 297 ? -0.190 -19.603 0.475 1.00 56.50 297 HIS A O 1
ATOM 2298 N N . HIS A 1 298 ? 1.916 -19.147 -0.117 1.00 55.69 298 HIS A N 1
ATOM 2299 C CA . HIS A 1 298 ? 1.981 -17.889 0.616 1.00 55.69 298 HIS A CA 1
ATOM 2300 C C . HIS A 1 298 ? 1.376 -16.788 -0.259 1.00 55.69 298 HIS A C 1
ATOM 2302 O O . HIS A 1 298 ? 1.342 -16.963 -1.479 1.00 55.69 298 HIS A O 1
ATOM 2308 N N . GLY A 1 299 ? 0.903 -15.700 0.365 1.00 50.28 299 GLY A N 1
ATOM 2309 C CA . GLY A 1 299 ? 0.405 -14.519 -0.348 1.00 50.28 299 GLY A CA 1
ATOM 2310 C C . GLY A 1 299 ? 1.357 -14.052 -1.442 1.00 50.28 299 GLY A C 1
ATOM 2311 O O . GLY A 1 299 ? 2.496 -14.537 -1.522 1.00 50.28 299 GLY A O 1
ATOM 2312 N N . TYR A 1 300 ? 0.904 -13.144 -2.306 1.00 43.06 300 TYR A N 1
ATOM 2313 C CA . TYR A 1 300 ? 1.742 -12.678 -3.400 1.00 43.06 300 TYR A CA 1
ATOM 2314 C C . TYR A 1 300 ? 3.087 -12.185 -2.857 1.00 43.06 300 TYR A C 1
ATOM 2316 O O . TYR A 1 300 ? 3.210 -11.182 -2.162 1.00 43.06 300 TYR A O 1
ATOM 2324 N N . ARG A 1 301 ? 4.130 -12.965 -3.128 1.00 45.41 301 ARG A N 1
ATOM 2325 C CA . ARG A 1 301 ? 5.492 -12.675 -2.713 1.00 45.41 301 ARG A CA 1
ATOM 2326 C C . ARG A 1 301 ? 6.311 -12.561 -3.960 1.00 45.41 301 ARG A C 1
ATOM 2328 O O . ARG A 1 301 ? 6.468 -13.529 -4.706 1.00 45.41 301 ARG A O 1
ATOM 2335 N N . HIS A 1 302 ? 6.904 -11.396 -4.131 1.00 40.94 302 HIS A N 1
ATOM 2336 C CA . HIS A 1 302 ? 8.001 -11.249 -5.054 1.00 40.94 302 HIS A CA 1
ATOM 2337 C C . HIS A 1 302 ? 9.103 -12.255 -4.690 1.00 40.94 302 HIS A C 1
ATOM 2339 O O . HIS A 1 302 ? 9.707 -12.159 -3.621 1.00 40.94 302 HIS A O 1
ATOM 2345 N N . ARG A 1 303 ? 9.320 -13.258 -5.547 1.00 35.38 303 ARG A N 1
ATOM 2346 C CA . ARG A 1 303 ? 10.450 -14.182 -5.417 1.00 35.38 303 ARG A CA 1
ATOM 2347 C C . ARG A 1 303 ? 11.650 -13.558 -6.125 1.00 35.38 303 ARG A C 1
ATOM 2349 O O . ARG A 1 303 ? 11.509 -13.088 -7.254 1.00 35.38 303 ARG A O 1
ATOM 2356 N N . PHE A 1 304 ? 12.764 -13.506 -5.406 1.00 36.91 304 PHE A N 1
ATOM 2357 C CA . PHE A 1 304 ? 14.080 -13.113 -5.900 1.00 36.91 304 PHE A CA 1
ATOM 2358 C C . PHE A 1 304 ? 14.838 -14.364 -6.333 1.00 36.91 304 PHE A C 1
ATOM 2360 O O . PHE A 1 304 ? 14.665 -15.400 -5.645 1.00 36.91 304 PHE A O 1
#

pLDDT: mean 79.4, std 16.6, range [32.44, 97.62]

Organism: Hevea brasiliensis (NCBI:txid3981)

Nearest PDB structures (foldseek):
  3mcq-assembly1_A-2  TM=5.766E-01  e=3.054E-17  Methylobacillus flagellatus KT
  6xep-assembly1_A-2  TM=5.538E-01  e=1.315E-16  Stenotrophomonas maltophilia K279a
  3c9t-assembly1_B  TM=4.357E-01  e=1.340E-14  Aquifex aeolicus
  1vqv-assembly1_A  TM=4.650E-01  e=4.852E-13  Aquifex aeolicus
  2yxz-assembly2_D  TM=4.223E-01  e=1.378E-11  Thermus thermophilus HB8

Sequence (304 aa):
MREVEVEKLKVPNDMQHSSTSVHTYPITTETSNMDEFACIERYIRPLMRSGFGTENDDAGKISSPNGSFIVTQDILVEGIHFLPNSNPALLAKKALRVNLSDLAAMGAQPHGYVLGMSLPQGVTEDWWKEFSNGLREDNTHYNVNLMGGTRHLTTRGLIEGEYLTLKYRYDLPEPRITLGSKICSIASACIDISDGLVQDIGHICRLSNVGARVHLDQIPISDEARDVLRHNPELIERICSGGDDYELAFTSAAENHTQIMLIAADLGVKVTKVGTIVAQPGVRVYDSKGSIIRLTHHGYRHRF

Foldseek 3Di:
DKFKKWWDDDDPPVPPDPPPDPDDDDDDPDDDPDDPVNCCVPPPVVVDDPQWDDPPPLWIWHDDPVGIDTGHADDDDEPPRHDPVDFLLVVLLVRVVSNVVSCVVVVHQAAADEEEEEDEAPQDPVSVVNNVVSNVVVCVVSVYYHPYYDYHYDDDDDDDDDLVVVVCCLVDPDAPVQLCVVCVVFFPDKDWFALFQQVGQLVVLVVVQWEKEFELVQPDDDPSRVVVCVVVVVCSLVNRQPGSNRIMITMGDPVCVVVSVVSCVVVVIDMTGGTGIGNDGYYFYAYPVRDTDDRPRHGDDSDD

Mean predicted aligned error: 11.71 Å

InterPro domains:
  IPR006283 Thiamine-monophosphate kinase-like [MF_02128] (34-303)
  IPR006283 Thiamine-monophosphate kinase-like [PIRSF005303] (31-302)
  IPR006283 Thiamine-monophosphate kinase-like [PTHR30270] (172-302)
  IPR006283 Thiamine-monophosphate kinase-like [cd02194] (35-278)
  IPR010918 PurM-like, C-terminal domain [PF02769] (187-286)
  IPR016188 PurM-like, N-terminal domain [PF00586] (57-150)
  IPR036676 PurM-like, C-terminal domain superfamily [G3DSA:3.90.650.10] (159-292)
  IPR036676 PurM-like, C-terminal domain superfamily [SSF56042] (166-289)
  IPR036921 PurM-like, N-terminal domain superfamily [G3DSA:3.30.1330.10] (28-158)
  IPR036921 PurM-like, N-terminal domain superfamily [SSF55326] (31-152)

Solvent-accessible surface area (backbone atoms only — not comparable to full-atom values): 18018 Å² total; per-residue (Å²): 114,38,32,29,36,36,49,45,86,70,80,67,84,82,71,69,78,69,86,73,74,82,78,79,80,81,86,67,93,69,82,68,94,65,54,70,67,59,46,39,62,71,67,48,56,78,72,62,51,92,75,47,44,52,89,75,80,59,35,39,37,41,73,49,101,91,49,71,49,79,48,64,87,70,86,83,43,78,78,77,73,44,58,97,79,59,58,39,26,61,48,33,37,48,58,51,49,56,38,51,46,36,35,51,75,70,72,46,82,72,70,55,45,67,50,77,46,79,43,69,83,76,73,49,71,69,50,49,52,37,22,52,48,22,39,51,53,46,26,65,73,64,60,33,42,83,75,49,66,51,80,45,73,72,74,93,79,85,86,86,80,95,49,63,69,64,49,45,41,61,77,57,56,73,74,56,59,72,57,50,68,62,44,61,85,64,39,79,45,75,45,62,19,51,38,2,54,58,42,42,53,38,51,56,21,61,80,65,70,22,9,35,43,36,34,60,77,44,54,87,71,53,74,66,58,48,53,52,34,74,80,40,63,81,49,56,54,52,68,46,15,39,46,57,60,44,34,48,41,34,30,30,51,58,86,49,47,67,59,51,53,51,54,25,57,77,70,71,43,45,71,36,68,26,34,32,56,41,76,62,70,53,70,45,41,22,44,88,84,71,47,80,54,81,72,87,56,67,25,71,65,92,76,120

Secondary structure (DSSP, 8-state):
-EEEEEEEPPPPTT-S------------SSPPSS-HHHHIIIIIGGG--TTEEESSSSSEEEEETTEEEEE------BTTTB-TT--HHHHHHHHHHHHHHHHHHTTPPP-EEEEEEEE-TT--HHHHHHHHHHHHHHHHHHT-EEEEEEEEE-------SS-HHHHHHHHS----HHHHHHHTTT-SEEEE-SS-HHHHHHHHHHHTT-EEEEEGGGS---HHHHHHHHH-GGGHHHHHH------EEEEEEGGGHHHHHHHHHHTT-EEEEEEEEESSSEEEEE-TTSPEE--SS-SS----